Protein AF-A0A800LVY6-F1 (afdb_monomer)

Secondary structure (DSSP, 8-state):
-HHHHHHHHHHHHTT-S-EEE----SSSHHHHHHHHH--SSSPEEE--SS-TT--HHHHHHTTEEEE---SHHHHHHHHHHHHHHHHHHTT--GGGGGGGS--HHHHHHHTTHHHHHHHHHHHS-S---------------GGGTTTTSSS-GGG-BSSSSBHHHHHHHHHHHTT---

Solvent-accessible surface area (backbone atoms only — not comparable to full-atom values): 10934 Å² total; per-residue (Å²): 109,71,70,57,51,58,48,50,53,54,42,46,75,73,63,47,77,55,44,76,58,85,79,91,56,66,58,62,64,67,58,44,55,51,39,70,69,62,84,64,94,54,45,32,30,39,62,62,78,65,35,72,85,66,47,71,69,57,42,43,75,43,59,41,73,44,81,44,82,84,52,63,66,61,54,49,49,57,51,53,53,52,55,54,49,53,48,51,72,71,70,50,64,74,73,82,42,56,94,77,52,81,53,71,67,56,50,35,56,75,74,39,47,66,56,50,57,51,47,43,73,73,69,47,74,88,62,88,61,89,55,68,70,84,80,87,59,88,60,84,61,81,87,51,60,73,76,45,72,90,40,54,56,37,68,41,74,58,94,91,37,29,50,47,55,54,53,52,49,56,35,44,77,71,70,38,83,76

Foldseek 3Di:
DVVLLVVQVVVVVVPDQADEDDDPDLDCVVVLVVLVPDDDPRAYEYENPNPVPDDPVNCVVSRHDYYDPDCPVVVVCVVLVVVLVVCVVVVHPNVVCVVSDDDVVVVCVVVCVVVVVVCCVVPPPPDPDLDADDDDQADDDPVCPPQPVPHTQQQRDDPNGGVVVVVQVVCVVVVNND

pLDDT: mean 91.5, std 7.63, range [55.03, 98.38]

Nearest PDB structures (foldseek):
  5unc-assembly1_D  TM=9.561E-01  e=8.845E-10  Streptomyces platensis
  1s2v-assembly1_A  TM=9.357E-01  e=1.001E-08  Mytilus edulis
  1s2u-assembly1_A  TM=9.377E-01  e=3.160E-08  Mytilus edulis
  1s2v-assembly1_C  TM=9.305E-01  e=4.940E-08  Mytilus edulis
  1m1b-assembly1_A  TM=9.363E-01  e=5.613E-08  Mytilus edulis

Sequence (178 aa):
MAEAIRRADAYADAGADAILVHSKSSTFDELHAFASTWNMAKPLVIVPTIFPDVTETELEKAGFKLVIYANQLLRAIIKTSRESLEVLRKGQAAAHLADRIVSMKDVYQIVGVSQLESDERKFLPVGADDVTAVIVAAGFDKNLMPLIKDRPKCLLDIKGKSILEHQIAALNECNIKR

Radius of gyration: 37.04 Å; Cα contacts (8 Å, |Δi|>4): 147; chains: 1; bounding box: 74×52×83 Å

Structure (mmCIF, N/CA/C/O backbone):
data_AF-A0A800LVY6-F1
#
_entry.id   AF-A0A800LVY6-F1
#
loop_
_atom_site.group_PDB
_atom_site.id
_atom_site.type_symbol
_atom_site.label_atom_id
_atom_site.label_alt_id
_atom_site.label_comp_id
_atom_site.label_asym_id
_atom_site.label_entity_id
_atom_site.label_seq_id
_atom_site.pdbx_PDB_ins_code
_atom_site.Cartn_x
_atom_site.Cartn_y
_atom_site.Cartn_z
_atom_site.occupancy
_atom_site.B_iso_or_equiv
_atom_site.auth_seq_id
_atom_site.auth_comp_id
_atom_site.auth_asym_id
_atom_site.auth_atom_id
_atom_site.pdbx_PDB_model_num
ATOM 1 N N . MET A 1 1 ? 23.780 -5.710 -24.302 1.00 88.38 1 MET A N 1
ATOM 2 C CA . MET A 1 1 ? 22.693 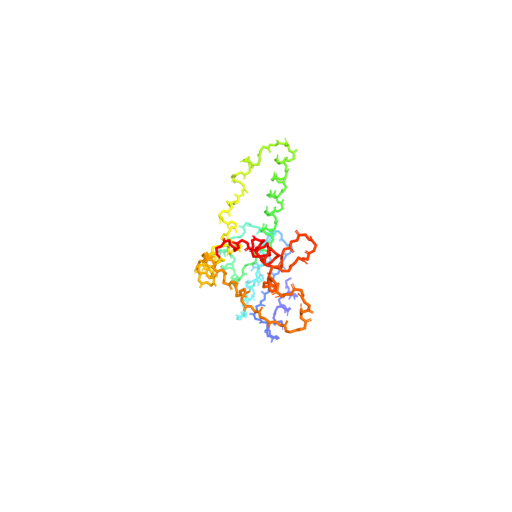-5.232 -25.183 1.00 88.38 1 MET A CA 1
A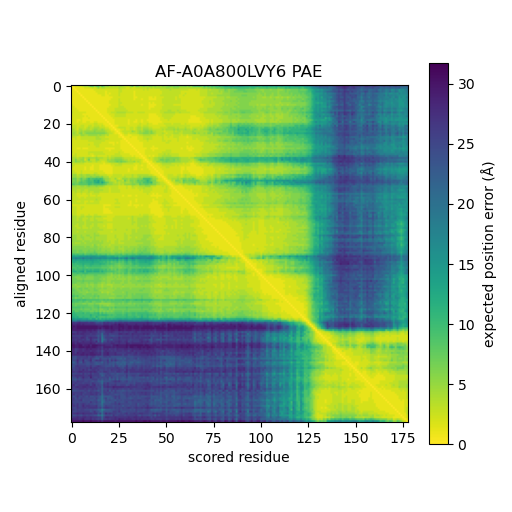TOM 3 C C . MET A 1 1 ? 22.143 -6.325 -26.097 1.00 88.38 1 MET A C 1
ATOM 5 O O . MET A 1 1 ? 21.006 -6.717 -25.889 1.00 88.38 1 MET A O 1
ATOM 9 N N . ALA A 1 2 ? 22.924 -6.869 -27.041 1.00 93.38 2 ALA A N 1
ATOM 10 C CA . ALA A 1 2 ? 22.425 -7.820 -28.051 1.00 93.38 2 ALA A CA 1
ATOM 11 C C . ALA A 1 2 ? 21.649 -9.024 -27.476 1.00 93.38 2 ALA A C 1
ATOM 13 O O . ALA A 1 2 ? 20.565 -9.348 -27.945 1.00 93.38 2 ALA A O 1
ATOM 14 N N . GLU A 1 3 ? 22.159 -9.641 -26.408 1.00 96.31 3 GLU A N 1
ATOM 15 C CA . GLU A 1 3 ? 21.483 -10.769 -25.752 1.00 96.31 3 GLU A CA 1
ATOM 16 C C . GLU A 1 3 ? 20.152 -10.381 -25.083 1.00 96.31 3 GLU A C 1
ATOM 18 O O . GLU A 1 3 ? 19.232 -11.193 -25.030 1.00 96.31 3 GLU A O 1
ATOM 23 N N . ALA A 1 4 ? 20.029 -9.147 -24.581 1.00 95.75 4 ALA A N 1
ATOM 24 C CA . ALA A 1 4 ? 18.790 -8.667 -23.973 1.00 95.75 4 ALA A CA 1
ATOM 25 C C . ALA A 1 4 ? 17.697 -8.473 -25.033 1.00 95.75 4 ALA A C 1
ATOM 27 O O . ALA A 1 4 ? 16.569 -8.897 -24.806 1.00 95.75 4 ALA A O 1
ATOM 28 N N . ILE A 1 5 ? 18.054 -7.906 -26.193 1.00 95.25 5 ILE A N 1
ATOM 29 C CA . ILE A 1 5 ? 17.145 -7.735 -27.339 1.00 95.25 5 ILE A CA 1
ATOM 30 C C . ILE A 1 5 ? 16.682 -9.106 -27.837 1.00 95.25 5 ILE A C 1
ATOM 32 O O . ILE A 1 5 ? 15.491 -9.381 -27.843 1.00 95.25 5 ILE A O 1
ATOM 36 N N . ARG A 1 6 ? 17.624 -10.026 -28.100 1.00 96.81 6 ARG A N 1
ATOM 37 C CA . ARG A 1 6 ? 17.311 -11.393 -28.553 1.00 96.81 6 ARG A CA 1
ATOM 38 C C . ARG A 1 6 ? 16.316 -12.112 -27.636 1.00 96.81 6 ARG A C 1
ATOM 40 O O . ARG A 1 6 ? 15.450 -12.840 -28.110 1.00 96.81 6 ARG A O 1
ATOM 47 N N . ARG A 1 7 ? 16.461 -11.951 -26.317 1.00 97.88 7 ARG A N 1
ATOM 48 C CA . ARG A 1 7 ? 15.533 -12.526 -25.332 1.00 97.88 7 ARG A CA 1
ATOM 49 C C . ARG A 1 7 ? 14.182 -11.831 -25.347 1.00 97.88 7 ARG A C 1
ATOM 51 O O . ARG A 1 7 ? 13.170 -12.516 -25.317 1.00 97.88 7 ARG A O 1
ATOM 58 N N . ALA A 1 8 ? 14.175 -10.504 -25.374 1.00 97.38 8 ALA A N 1
ATOM 59 C CA . ALA A 1 8 ? 12.952 -9.720 -25.404 1.00 97.38 8 ALA A CA 1
ATOM 60 C C . ALA A 1 8 ? 12.095 -10.054 -26.634 1.00 97.38 8 ALA A C 1
ATOM 62 O O . ALA A 1 8 ? 10.910 -10.331 -26.464 1.00 97.38 8 ALA A O 1
ATOM 63 N N . ASP A 1 9 ? 12.709 -10.139 -27.818 1.00 96.38 9 ASP A N 1
ATOM 64 C CA . ASP A 1 9 ? 12.044 -10.534 -29.065 1.00 96.38 9 ASP A CA 1
ATOM 65 C C . ASP A 1 9 ? 11.449 -11.941 -28.938 1.00 96.38 9 ASP A C 1
ATOM 67 O O . ASP A 1 9 ? 10.251 -12.139 -29.123 1.00 96.38 9 ASP A O 1
ATOM 71 N N . ALA A 1 10 ? 12.259 -12.915 -28.502 1.00 97.94 10 ALA A N 1
ATOM 72 C CA . ALA A 1 10 ? 11.804 -14.292 -28.325 1.00 97.94 10 ALA A CA 1
ATOM 73 C C . ALA A 1 10 ? 10.641 -14.413 -27.322 1.00 97.94 10 ALA A C 1
ATOM 75 O O . ALA A 1 10 ? 9.754 -15.244 -27.505 1.00 97.94 10 ALA A O 1
ATOM 76 N N . TYR A 1 11 ? 10.630 -13.608 -26.256 1.00 98.25 11 TYR A N 1
ATOM 77 C CA . TYR A 1 11 ? 9.546 -13.617 -25.269 1.00 98.25 11 TYR A CA 1
ATOM 78 C C . TYR A 1 11 ? 8.281 -12.939 -25.801 1.00 98.25 11 TYR A C 1
ATOM 80 O O . TYR A 1 11 ? 7.178 -13.418 -25.539 1.00 98.25 11 TYR A O 1
ATOM 88 N N . ALA A 1 12 ? 8.427 -11.855 -26.562 1.00 97.31 12 ALA A N 1
ATOM 89 C CA . ALA A 1 12 ? 7.310 -11.189 -27.215 1.00 97.31 12 ALA A CA 1
ATOM 90 C C . ALA A 1 12 ? 6.657 -12.095 -28.274 1.00 97.31 12 ALA A C 1
ATOM 92 O O . ALA A 1 12 ? 5.431 -12.225 -28.275 1.00 97.31 12 ALA A O 1
ATOM 93 N N . ASP A 1 13 ? 7.459 -12.785 -29.090 1.00 97.31 13 ASP A N 1
ATOM 94 C CA . ASP A 1 13 ? 6.996 -13.769 -30.079 1.00 97.31 13 ASP A CA 1
ATOM 95 C C . ASP A 1 13 ? 6.338 -14.990 -29.422 1.00 97.31 13 ASP A C 1
ATOM 97 O O . ASP A 1 13 ? 5.346 -15.516 -29.924 1.00 97.31 13 ASP A O 1
ATOM 101 N N . ALA A 1 14 ? 6.841 -15.415 -28.258 1.00 97.94 14 ALA A N 1
ATOM 102 C CA . ALA A 1 14 ? 6.237 -16.484 -27.462 1.00 97.94 14 ALA A CA 1
ATOM 103 C C . ALA A 1 14 ? 4.900 -16.087 -26.801 1.00 97.94 14 ALA A C 1
ATOM 105 O O . ALA A 1 14 ? 4.250 -16.937 -26.192 1.00 97.94 14 ALA A O 1
ATOM 106 N N . GLY A 1 15 ? 4.478 -14.823 -26.916 1.00 97.56 15 GLY A N 1
ATOM 107 C CA . GLY A 1 15 ? 3.170 -14.353 -26.466 1.00 97.56 15 GLY A CA 1
ATOM 108 C C . GLY A 1 15 ? 3.179 -13.486 -25.208 1.00 97.56 15 GLY A C 1
ATOM 109 O O . GLY A 1 15 ? 2.104 -13.222 -24.680 1.00 97.56 15 GLY A O 1
ATOM 110 N N . ALA A 1 16 ? 4.334 -13.006 -24.730 1.00 98.00 16 ALA A N 1
ATOM 111 C CA . ALA A 1 16 ? 4.363 -12.061 -23.612 1.00 98.00 16 ALA A CA 1
ATOM 112 C C . ALA A 1 16 ? 3.539 -10.794 -23.921 1.00 98.00 16 ALA A C 1
ATOM 114 O O . ALA A 1 16 ? 3.578 -10.257 -25.032 1.00 98.00 16 ALA A O 1
ATOM 115 N N . ASP A 1 17 ? 2.797 -10.293 -22.933 1.00 98.38 17 ASP A N 1
ATOM 116 C CA . ASP A 1 17 ? 1.973 -9.085 -23.084 1.00 98.38 17 ASP A CA 1
ATOM 117 C C . ASP A 1 17 ? 2.778 -7.793 -22.959 1.00 98.38 17 ASP A C 1
ATOM 119 O O . ASP A 1 17 ? 2.399 -6.776 -23.530 1.00 98.38 17 ASP A O 1
ATOM 123 N N . ALA A 1 18 ? 3.898 -7.834 -22.241 1.00 98.25 18 ALA A N 1
ATOM 124 C CA . ALA A 1 18 ? 4.795 -6.710 -22.029 1.00 98.25 18 ALA A CA 1
ATOM 125 C C . ALA A 1 18 ? 6.214 -7.219 -21.758 1.00 98.25 18 ALA A C 1
ATOM 127 O O . ALA A 1 18 ? 6.395 -8.343 -21.283 1.00 98.25 18 ALA A O 1
ATOM 128 N N . ILE A 1 19 ? 7.217 -6.377 -22.003 1.00 98.25 19 ILE A N 1
ATOM 129 C CA . ILE A 1 19 ? 8.616 -6.688 -21.701 1.00 98.25 19 ILE A CA 1
ATOM 130 C C . ILE A 1 19 ? 9.123 -5.751 -20.614 1.00 98.25 19 ILE A C 1
ATOM 132 O O . ILE A 1 19 ? 9.218 -4.542 -20.811 1.00 98.25 19 ILE A O 1
ATOM 136 N N . LEU A 1 20 ? 9.494 -6.323 -19.469 1.00 97.81 20 LEU A N 1
ATOM 137 C CA . LEU A 1 20 ? 10.227 -5.608 -18.432 1.00 97.81 20 LEU A CA 1
ATOM 138 C C . LEU A 1 20 ? 11.724 -5.728 -18.695 1.00 97.81 20 LEU A C 1
ATOM 140 O O . LEU A 1 20 ? 12.279 -6.827 -18.674 1.00 97.81 20 LEU A O 1
ATOM 144 N N . VAL A 1 21 ? 12.379 -4.587 -18.892 1.00 94.81 21 VAL A N 1
ATOM 145 C CA . VAL A 1 21 ? 13.835 -4.504 -19.033 1.00 94.81 21 VAL A CA 1
ATOM 146 C C . VAL A 1 21 ? 14.438 -3.810 -17.813 1.00 94.81 21 VAL A C 1
ATOM 148 O O . VAL A 1 21 ? 13.923 -2.812 -17.312 1.00 94.81 21 VAL A O 1
ATOM 151 N N . HIS A 1 22 ? 15.537 -4.367 -17.306 1.00 94.06 22 HIS A N 1
ATOM 152 C CA . HIS A 1 22 ? 16.216 -3.874 -16.112 1.00 94.06 22 HIS A CA 1
ATOM 153 C C . HIS A 1 22 ? 17.720 -3.763 -16.375 1.00 94.06 22 HIS A C 1
ATOM 155 O O . HIS A 1 22 ? 18.319 -4.659 -16.967 1.00 94.06 22 HIS A O 1
ATOM 161 N N . SER A 1 23 ? 18.336 -2.681 -15.894 1.00 90.81 23 SER A N 1
ATOM 162 C CA . SER A 1 23 ? 19.794 -2.507 -15.843 1.00 90.81 23 SER A CA 1
ATOM 163 C C . SER A 1 23 ? 20.276 -2.365 -14.394 1.00 90.81 23 SER A C 1
ATOM 165 O O . SER A 1 23 ? 19.495 -2.011 -13.513 1.00 90.81 23 SER A O 1
ATOM 167 N N . LYS A 1 24 ? 21.553 -2.674 -14.143 1.00 89.81 24 LYS A N 1
ATOM 168 C CA . LYS A 1 24 ? 22.258 -2.361 -12.888 1.00 89.81 24 LYS A CA 1
ATOM 169 C C . LYS A 1 24 ? 23.057 -1.050 -12.972 1.00 89.81 24 LYS A C 1
ATOM 171 O O . LYS A 1 24 ? 23.680 -0.675 -11.983 1.00 89.81 24 LYS A O 1
ATOM 176 N N . SER A 1 25 ? 23.060 -0.383 -14.129 1.00 88.69 25 SER A N 1
ATOM 177 C CA . SER A 1 25 ? 23.696 0.922 -14.317 1.00 88.69 25 SER A CA 1
ATOM 178 C C . SER A 1 25 ? 22.993 1.993 -13.489 1.00 88.69 25 SER A C 1
ATOM 180 O O . SER A 1 25 ? 21.768 2.032 -13.431 1.00 88.69 25 SER A O 1
ATOM 182 N N . SER A 1 26 ? 23.760 2.901 -12.891 1.00 87.62 26 SER A N 1
ATOM 183 C CA . SER A 1 26 ? 23.224 4.092 -12.225 1.00 87.62 26 SER A CA 1
ATOM 184 C C . SER A 1 26 ? 22.770 5.183 -13.203 1.00 87.62 26 SER A C 1
ATOM 186 O O . SER A 1 26 ? 22.341 6.241 -12.757 1.00 87.62 26 SER A O 1
ATOM 188 N N . THR A 1 27 ? 22.884 4.961 -14.517 1.00 90.38 27 THR A N 1
ATOM 189 C CA . THR A 1 27 ? 22.427 5.886 -15.565 1.00 90.38 27 THR A CA 1
ATOM 190 C C . THR A 1 27 ? 21.354 5.249 -16.444 1.00 90.38 27 THR A C 1
ATOM 192 O O . THR A 1 27 ? 21.222 4.025 -16.521 1.00 90.38 27 THR A O 1
ATOM 195 N N . PHE A 1 28 ? 20.584 6.095 -17.129 1.00 93.00 28 PHE A N 1
ATOM 196 C CA . PHE A 1 28 ? 19.496 5.664 -18.007 1.00 93.00 28 PHE A CA 1
ATOM 197 C C . PHE A 1 28 ? 19.961 5.195 -19.392 1.00 93.00 28 PHE A C 1
ATOM 199 O O . PHE A 1 28 ? 19.190 4.568 -20.114 1.00 93.00 28 PHE A O 1
ATOM 206 N N . ASP A 1 29 ? 21.213 5.460 -19.762 1.00 92.94 29 ASP A N 1
ATOM 207 C CA . ASP A 1 29 ? 21.699 5.350 -21.144 1.00 92.94 29 ASP A CA 1
ATOM 208 C C . ASP A 1 29 ? 21.497 3.955 -21.748 1.00 92.94 29 ASP A C 1
ATOM 210 O O . ASP A 1 29 ? 21.051 3.824 -22.887 1.00 92.94 29 ASP A O 1
ATOM 214 N N . GLU A 1 30 ? 21.764 2.895 -20.978 1.00 92.81 30 GLU A N 1
ATOM 215 C CA . GLU A 1 30 ? 21.574 1.518 -21.449 1.00 92.81 30 GLU A CA 1
ATOM 216 C C . GLU A 1 30 ? 20.105 1.204 -21.748 1.00 92.81 30 GLU A C 1
ATOM 218 O O . GLU A 1 30 ? 19.792 0.557 -22.746 1.00 92.81 30 GLU A O 1
ATOM 223 N N . LEU A 1 31 ? 19.190 1.658 -20.892 1.00 94.25 31 LEU A N 1
ATOM 224 C CA . LEU A 1 31 ? 17.763 1.393 -21.056 1.00 94.25 31 LEU A CA 1
ATOM 225 C C . LEU A 1 31 ? 17.149 2.284 -22.131 1.00 94.25 31 LEU A C 1
ATOM 227 O O . LEU A 1 31 ? 16.278 1.825 -22.864 1.00 94.25 31 LEU A O 1
ATOM 231 N N . HIS A 1 32 ? 17.646 3.512 -22.279 1.00 94.50 32 HIS A N 1
ATOM 232 C CA . HIS A 1 32 ? 17.291 4.388 -23.387 1.00 94.50 32 HIS A CA 1
ATOM 233 C C . HIS A 1 32 ? 17.720 3.789 -24.734 1.00 94.50 32 HIS A C 1
ATOM 235 O O . HIS A 1 32 ? 16.924 3.720 -25.672 1.00 94.50 32 HIS A O 1
ATOM 241 N N . ALA A 1 33 ? 18.954 3.284 -24.816 1.00 95.12 33 ALA A N 1
ATOM 242 C CA . ALA A 1 33 ? 19.456 2.605 -26.003 1.00 95.12 33 ALA A CA 1
ATOM 243 C C . ALA A 1 33 ? 18.663 1.323 -26.308 1.00 95.12 33 ALA A C 1
ATOM 245 O O . ALA A 1 33 ? 18.312 1.092 -27.462 1.00 95.12 33 ALA A O 1
ATOM 246 N N . PHE A 1 34 ? 18.317 0.524 -25.292 1.00 96.25 34 PHE A N 1
ATOM 247 C CA . PHE A 1 34 ? 17.446 -0.642 -25.472 1.00 96.25 34 PHE A CA 1
ATOM 248 C C . PHE A 1 34 ? 16.078 -0.237 -26.034 1.00 96.25 34 PHE A C 1
ATOM 250 O O . PHE A 1 34 ? 15.637 -0.784 -27.044 1.00 96.25 34 PHE A O 1
ATOM 257 N N . ALA A 1 35 ? 15.425 0.750 -25.419 1.00 95.50 35 ALA A N 1
ATOM 258 C CA . ALA A 1 35 ? 14.099 1.193 -25.829 1.00 95.50 35 ALA A CA 1
ATOM 259 C C . ALA A 1 35 ? 14.091 1.775 -27.253 1.00 95.50 35 ALA A C 1
ATOM 261 O O . ALA A 1 35 ? 13.159 1.529 -28.010 1.00 95.50 35 ALA A O 1
ATOM 262 N N . SER A 1 36 ? 15.179 2.436 -27.662 1.00 95.00 36 SER A N 1
ATOM 263 C CA . SER A 1 36 ? 15.357 2.955 -29.027 1.00 95.00 36 SER A CA 1
ATOM 264 C C . SER A 1 36 ? 15.457 1.854 -30.091 1.00 95.00 36 SER A C 1
ATOM 266 O O . SER A 1 36 ? 15.178 2.101 -31.262 1.00 95.00 36 SER A O 1
ATOM 268 N N . THR A 1 37 ? 15.866 0.640 -29.706 1.00 94.56 37 THR A N 1
ATOM 269 C CA . THR A 1 37 ? 15.908 -0.530 -30.604 1.00 94.56 37 THR A CA 1
ATOM 270 C C . THR A 1 37 ? 14.611 -1.336 -30.610 1.00 94.56 37 THR A C 1
ATOM 272 O O . THR A 1 37 ? 14.431 -2.192 -31.473 1.00 94.56 37 THR A O 1
ATOM 275 N N . TRP A 1 38 ? 13.708 -1.076 -29.663 1.00 95.56 38 TRP A N 1
ATOM 276 C CA . TRP A 1 38 ? 12.477 -1.835 -29.505 1.00 95.56 38 TRP A CA 1
ATOM 277 C C . TRP A 1 38 ? 11.429 -1.400 -30.531 1.00 95.56 38 TRP A C 1
ATOM 279 O O . TRP A 1 38 ? 10.919 -0.283 -30.485 1.00 95.56 38 TRP A O 1
ATOM 289 N N . ASN A 1 39 ? 11.097 -2.292 -31.463 1.00 91.06 39 ASN A N 1
ATOM 290 C CA . ASN A 1 39 ? 10.188 -2.012 -32.580 1.00 91.06 39 ASN A CA 1
ATOM 291 C C . ASN A 1 39 ? 8.912 -2.875 -32.569 1.00 91.06 39 ASN A C 1
ATOM 293 O O . ASN A 1 39 ? 8.136 -2.840 -33.525 1.00 91.06 39 ASN A O 1
ATOM 297 N N . MET A 1 40 ? 8.684 -3.648 -31.506 1.00 90.06 40 MET A N 1
ATOM 298 C CA . MET A 1 40 ? 7.513 -4.513 -31.384 1.00 90.06 40 MET A CA 1
ATOM 299 C C . MET A 1 40 ? 6.322 -3.772 -30.769 1.00 90.06 40 MET A C 1
ATOM 301 O O . MET A 1 40 ? 6.475 -2.836 -29.989 1.00 90.06 40 MET A O 1
ATOM 305 N N . ALA A 1 41 ? 5.108 -4.249 -31.058 1.00 91.31 41 ALA A N 1
ATOM 306 C CA . ALA A 1 41 ? 3.874 -3.670 -30.517 1.00 91.31 41 ALA A CA 1
ATOM 307 C C . ALA A 1 41 ? 3.715 -3.845 -28.991 1.00 91.31 41 ALA A C 1
ATOM 309 O O . ALA A 1 41 ? 2.868 -3.194 -28.380 1.00 91.31 41 ALA A O 1
ATOM 310 N N . LYS A 1 42 ? 4.493 -4.741 -28.369 1.00 96.25 42 LYS A N 1
ATOM 311 C CA . LYS A 1 42 ? 4.393 -5.039 -26.936 1.00 96.25 42 LYS A CA 1
ATOM 312 C C . LYS A 1 42 ? 4.976 -3.883 -26.101 1.00 96.25 42 LYS A C 1
ATOM 314 O O . LYS A 1 42 ? 6.094 -3.452 -26.388 1.00 96.25 42 LYS A O 1
ATOM 319 N N . PRO A 1 43 ? 4.270 -3.380 -25.071 1.00 97.62 43 PRO A N 1
ATOM 320 C CA . PRO A 1 43 ? 4.748 -2.291 -24.224 1.00 97.62 43 PRO A CA 1
ATOM 321 C C . PRO A 1 43 ? 6.018 -2.652 -23.445 1.00 97.62 43 PRO A C 1
ATOM 323 O O . PRO A 1 43 ? 6.166 -3.771 -22.944 1.00 97.62 43 PRO A O 1
ATOM 326 N N . LEU A 1 44 ? 6.898 -1.661 -23.281 1.00 98.00 44 LEU A N 1
ATOM 327 C CA . LEU A 1 44 ? 8.047 -1.748 -22.383 1.00 98.00 44 LEU A CA 1
ATOM 328 C C . LEU A 1 44 ? 7.691 -1.305 -20.962 1.00 98.00 44 LEU A C 1
ATOM 330 O O . LEU A 1 44 ? 7.018 -0.290 -20.754 1.00 98.00 44 LEU A O 1
ATOM 334 N N . VAL A 1 45 ? 8.216 -2.048 -19.991 1.00 98.00 45 VAL A N 1
ATOM 335 C CA . VAL A 1 45 ? 8.072 -1.823 -18.551 1.00 98.00 45 VAL A CA 1
ATOM 336 C C . VAL A 1 45 ? 9.444 -1.558 -17.931 1.00 98.00 45 VAL A C 1
ATOM 338 O O . VAL A 1 45 ? 10.421 -2.232 -18.266 1.00 98.00 45 VAL A O 1
ATOM 341 N N . ILE A 1 46 ? 9.522 -0.599 -17.005 1.00 96.12 46 ILE A N 1
ATOM 342 C CA . ILE A 1 46 ? 10.776 -0.189 -16.358 1.00 96.12 46 ILE A CA 1
ATOM 343 C C . ILE A 1 46 ? 10.657 -0.078 -14.837 1.00 96.12 46 ILE A C 1
ATOM 345 O O . ILE A 1 46 ? 9.600 0.243 -14.298 1.00 96.12 46 ILE A O 1
ATOM 349 N N . VAL A 1 47 ? 11.778 -0.309 -14.147 1.00 94.94 47 VAL A N 1
ATOM 350 C CA . VAL A 1 47 ? 11.927 -0.168 -12.690 1.00 94.94 47 VAL A CA 1
ATOM 351 C C . VAL A 1 47 ? 13.068 0.822 -12.371 1.00 94.94 47 VAL A C 1
ATOM 353 O O . VAL A 1 47 ? 14.211 0.398 -12.181 1.00 94.94 47 VAL A O 1
ATOM 356 N N . PRO A 1 48 ? 12.820 2.145 -12.301 1.00 92.00 48 PRO A N 1
ATOM 357 C CA . PRO A 1 48 ? 13.867 3.168 -12.186 1.00 92.00 48 PRO A CA 1
ATOM 358 C C . PRO A 1 48 ? 14.368 3.358 -10.741 1.00 92.00 48 PRO A C 1
ATOM 360 O O . PRO A 1 48 ? 14.374 4.453 -10.190 1.00 92.00 48 PRO A O 1
ATOM 363 N N . THR A 1 49 ? 14.767 2.275 -10.067 1.00 89.44 49 THR A N 1
ATOM 364 C CA . THR A 1 49 ? 15.169 2.352 -8.645 1.00 89.44 49 THR A CA 1
ATOM 365 C C . THR A 1 49 ? 16.556 2.978 -8.44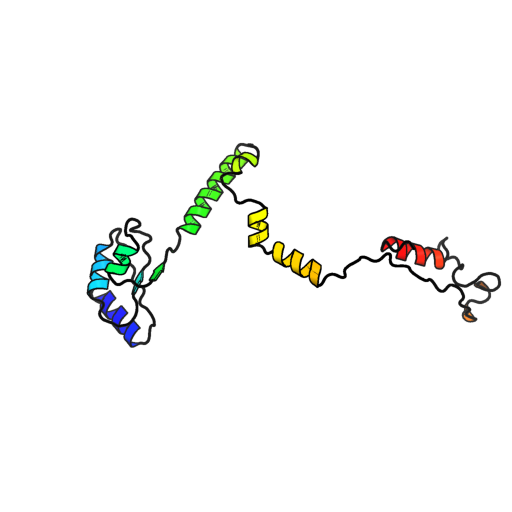8 1.00 89.44 49 THR A C 1
ATOM 367 O O . THR A 1 49 ? 16.792 3.624 -7.428 1.00 89.44 49 THR A O 1
ATOM 370 N N . ILE A 1 50 ? 17.477 2.761 -9.392 1.00 86.69 50 ILE A N 1
ATOM 371 C CA . ILE A 1 50 ? 18.907 3.098 -9.256 1.00 86.69 50 ILE A CA 1
ATOM 372 C C . ILE A 1 50 ? 19.338 4.360 -10.024 1.00 86.69 50 ILE A C 1
ATOM 374 O O . ILE A 1 50 ? 20.440 4.844 -9.797 1.00 86.69 50 ILE A O 1
ATOM 378 N N . PHE A 1 51 ? 18.465 4.908 -10.872 1.00 85.75 51 PHE A N 1
ATOM 379 C CA . PHE A 1 51 ? 18.613 6.204 -11.551 1.00 85.75 51 PHE A CA 1
ATOM 380 C C . PHE A 1 51 ? 17.374 7.068 -11.238 1.00 85.75 51 PHE A C 1
ATOM 382 O O . PHE A 1 51 ? 16.499 7.237 -12.083 1.00 85.75 51 PHE A O 1
ATOM 389 N N . PRO A 1 52 ? 17.240 7.559 -9.992 1.00 80.00 52 PRO A N 1
ATOM 390 C C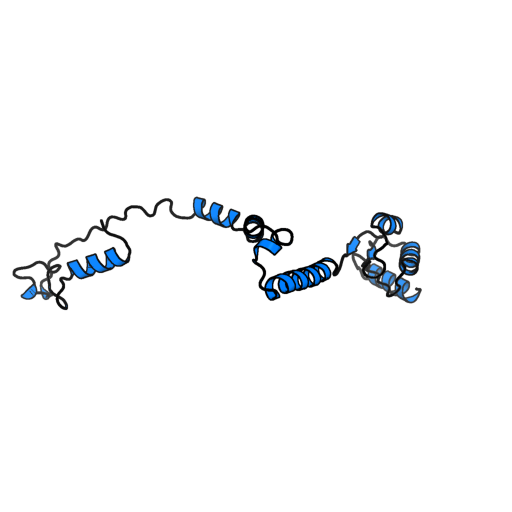A . PRO A 1 52 ? 16.014 8.203 -9.512 1.00 80.00 52 PRO A CA 1
ATOM 391 C C . PRO A 1 52 ? 15.731 9.571 -10.149 1.00 80.00 52 PRO A C 1
ATOM 393 O O . PRO A 1 52 ? 14.624 10.077 -9.997 1.00 80.00 52 PRO A O 1
ATOM 396 N N . ASP A 1 53 ? 16.713 10.160 -10.835 1.00 87.75 53 ASP A N 1
ATOM 397 C CA . ASP A 1 53 ? 16.609 11.501 -11.419 1.00 87.75 53 ASP A CA 1
ATOM 398 C C . ASP A 1 53 ? 15.853 11.520 -12.758 1.00 87.75 53 ASP A C 1
ATOM 400 O O . ASP A 1 53 ? 15.486 12.588 -13.240 1.00 87.75 53 ASP A O 1
ATOM 404 N N . VAL A 1 54 ? 15.599 10.350 -13.355 1.00 91.75 54 VAL A N 1
ATOM 405 C CA . VAL A 1 54 ? 14.867 10.239 -14.623 1.00 91.75 54 VAL A CA 1
ATOM 406 C C . VAL A 1 54 ? 13.372 10.402 -14.376 1.00 91.75 54 VAL A C 1
ATOM 408 O O . VAL A 1 54 ? 12.761 9.655 -13.608 1.00 91.75 54 VAL A O 1
ATOM 411 N N . THR A 1 55 ? 12.772 11.359 -15.069 1.00 93.25 55 THR A N 1
ATOM 412 C CA . THR A 1 55 ? 11.352 11.690 -14.955 1.00 93.25 55 THR A CA 1
ATOM 413 C C . THR A 1 55 ? 10.466 10.740 -15.761 1.00 93.25 55 THR A C 1
ATOM 415 O O . THR A 1 55 ? 10.883 10.165 -16.766 1.00 93.25 55 THR A O 1
ATOM 418 N N . GLU A 1 56 ? 9.193 10.627 -15.375 1.00 93.25 56 GLU A N 1
ATOM 419 C CA . GLU A 1 56 ? 8.190 9.873 -16.144 1.00 93.25 56 GLU A CA 1
ATOM 420 C C . GLU A 1 56 ? 8.091 10.367 -17.595 1.00 93.25 56 GLU A C 1
ATOM 422 O O . GLU A 1 56 ? 8.023 9.557 -18.513 1.00 93.25 56 GLU A O 1
ATOM 427 N N . THR A 1 57 ? 8.187 11.682 -17.815 1.00 95.19 57 THR A N 1
ATOM 428 C CA . THR A 1 57 ? 8.193 12.297 -19.151 1.00 95.19 57 THR A CA 1
ATOM 429 C C . THR A 1 57 ? 9.364 11.817 -20.012 1.00 95.19 57 THR A C 1
ATOM 431 O O . THR A 1 57 ? 9.208 11.608 -21.214 1.00 95.19 57 THR A O 1
ATOM 434 N N . GLU A 1 58 ? 10.557 11.658 -19.436 1.00 95.31 58 GLU A N 1
ATOM 435 C CA . GLU A 1 58 ? 11.723 11.133 -20.160 1.00 95.31 58 GLU A CA 1
ATOM 436 C C . GLU A 1 58 ? 11.566 9.642 -20.470 1.00 95.31 58 GLU A C 1
ATOM 438 O O . GLU A 1 58 ? 11.885 9.211 -21.580 1.00 95.31 58 GLU A O 1
ATOM 443 N N . LEU A 1 59 ? 11.016 8.867 -19.529 1.00 95.44 59 LEU A N 1
ATOM 444 C CA . LEU A 1 59 ? 10.709 7.448 -19.727 1.00 95.44 59 LEU A CA 1
ATOM 445 C C . LEU A 1 59 ? 9.653 7.249 -20.823 1.00 95.44 59 LEU A C 1
ATOM 447 O O . LEU A 1 59 ? 9.824 6.401 -21.700 1.00 95.44 59 LEU A O 1
ATOM 451 N N . GLU A 1 60 ? 8.594 8.056 -20.816 1.00 95.56 60 GLU A N 1
ATOM 452 C CA . GLU A 1 60 ? 7.540 8.025 -21.828 1.00 95.56 60 GLU A CA 1
ATOM 453 C C . GLU A 1 60 ? 8.093 8.371 -23.214 1.00 95.56 60 GLU A C 1
ATOM 455 O O . GLU A 1 60 ? 7.847 7.640 -24.178 1.00 95.56 60 GLU A O 1
ATOM 460 N N . LYS A 1 61 ? 8.897 9.441 -23.315 1.00 96.19 61 LYS A N 1
ATOM 461 C CA . LYS A 1 61 ? 9.575 9.832 -24.564 1.00 96.19 61 LYS A CA 1
ATOM 462 C C . LYS A 1 61 ? 10.505 8.743 -25.090 1.00 96.19 61 LYS A C 1
ATOM 464 O O . LYS A 1 61 ? 10.637 8.600 -26.301 1.00 96.19 61 LYS A O 1
ATOM 469 N N . ALA A 1 62 ? 11.130 7.977 -24.200 1.00 95.44 62 ALA A N 1
ATOM 470 C CA . ALA A 1 62 ? 11.965 6.839 -24.565 1.00 95.44 62 ALA A CA 1
ATOM 471 C C . ALA A 1 62 ? 11.157 5.601 -25.002 1.00 95.44 62 ALA A C 1
ATOM 473 O O . ALA A 1 62 ? 11.754 4.642 -25.475 1.00 95.44 62 ALA A O 1
ATOM 474 N N . GLY A 1 63 ? 9.824 5.603 -24.871 1.00 95.62 63 GLY A N 1
ATOM 475 C CA . GLY A 1 63 ? 8.947 4.522 -25.330 1.00 95.62 63 GLY A CA 1
ATOM 476 C C . GLY A 1 63 ? 8.435 3.585 -24.232 1.00 95.62 63 GLY A C 1
ATOM 477 O O . GLY A 1 63 ? 7.695 2.646 -24.535 1.00 95.62 63 GLY A O 1
ATOM 478 N N . PHE A 1 64 ? 8.763 3.833 -22.960 1.00 97.00 64 PHE A N 1
ATOM 479 C CA . PHE A 1 64 ? 8.220 3.055 -21.844 1.00 97.00 64 PHE A CA 1
ATOM 480 C C . PHE A 1 64 ? 6.743 3.378 -21.609 1.00 97.00 64 PHE A C 1
ATOM 482 O O . PHE A 1 64 ? 6.315 4.527 -21.713 1.00 97.00 64 PHE A O 1
ATOM 489 N N . LYS A 1 65 ? 5.951 2.347 -21.297 1.00 96.88 65 LYS A N 1
ATOM 490 C CA . LYS A 1 65 ? 4.493 2.453 -21.103 1.00 96.88 65 LYS A CA 1
ATOM 491 C C . LYS A 1 65 ? 4.037 2.133 -19.683 1.00 96.88 65 LYS A C 1
ATOM 493 O O . LYS A 1 65 ? 2.904 2.443 -19.335 1.00 96.88 65 LYS A O 1
ATOM 498 N N . LEU A 1 66 ? 4.902 1.530 -18.867 1.00 97.38 66 LEU A N 1
ATOM 499 C CA . LEU A 1 66 ? 4.635 1.264 -17.457 1.00 97.38 66 LEU A CA 1
ATOM 500 C C . LEU A 1 66 ? 5.903 1.483 -16.632 1.00 97.38 66 LEU A C 1
ATOM 502 O O . LEU A 1 66 ? 6.968 0.957 -16.961 1.00 97.38 66 LEU A O 1
ATOM 506 N N . VAL A 1 67 ? 5.765 2.223 -15.533 1.00 95.88 67 VAL A N 1
ATOM 507 C CA . VAL A 1 67 ? 6.837 2.492 -14.570 1.00 95.88 67 VAL A CA 1
ATOM 508 C C . VAL A 1 67 ? 6.494 1.838 -13.234 1.00 95.88 67 VAL A C 1
ATOM 510 O O . VAL A 1 67 ? 5.395 2.012 -12.713 1.00 95.88 67 VAL A O 1
ATOM 513 N N . ILE A 1 68 ? 7.434 1.079 -12.670 1.00 95.69 68 ILE A N 1
ATOM 514 C CA . ILE A 1 68 ? 7.289 0.426 -11.366 1.00 95.69 68 ILE A CA 1
ATOM 515 C C . ILE A 1 68 ? 8.196 1.117 -10.345 1.00 95.69 68 ILE A C 1
ATOM 517 O O . ILE A 1 68 ? 9.419 0.952 -10.352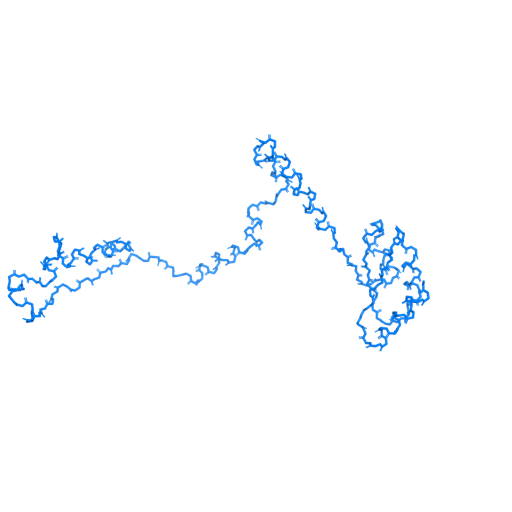 1.00 95.69 68 ILE A O 1
ATOM 521 N N . TYR A 1 69 ? 7.584 1.818 -9.393 1.00 94.00 69 TYR A N 1
ATOM 522 C CA . TYR A 1 69 ? 8.250 2.305 -8.183 1.00 94.00 69 TYR A CA 1
ATOM 523 C C . TYR A 1 69 ? 8.302 1.190 -7.131 1.00 94.00 69 TYR A C 1
ATOM 525 O O . TYR A 1 69 ? 7.449 1.084 -6.252 1.00 94.00 69 TYR A O 1
ATOM 533 N N . ALA A 1 70 ? 9.295 0.309 -7.267 1.00 93.56 70 ALA A N 1
ATOM 534 C CA . ALA A 1 70 ? 9.313 -0.988 -6.594 1.00 93.56 70 ALA A CA 1
ATOM 535 C C . ALA A 1 70 ? 9.421 -0.946 -5.060 1.00 93.56 70 ALA A C 1
ATOM 537 O O . ALA A 1 70 ? 8.875 -1.820 -4.392 1.00 93.56 70 ALA A O 1
ATOM 538 N N . ASN A 1 71 ? 10.174 -0.006 -4.477 1.00 94.94 71 ASN A N 1
ATOM 539 C CA . ASN A 1 71 ? 10.529 -0.080 -3.049 1.00 94.94 71 ASN A CA 1
ATOM 540 C C . ASN A 1 71 ? 10.632 1.269 -2.324 1.00 94.94 71 ASN A C 1
ATOM 542 O O . ASN A 1 71 ? 11.020 1.315 -1.155 1.00 94.94 71 ASN A O 1
ATOM 546 N N . GLN A 1 72 ? 10.253 2.364 -2.977 1.00 93.62 72 GLN A N 1
ATOM 547 C CA . GLN A 1 72 ? 10.310 3.717 -2.428 1.00 93.62 72 GLN A CA 1
ATOM 548 C C . GLN A 1 72 ? 9.436 3.834 -1.171 1.00 93.62 72 GLN A C 1
ATOM 550 O O . GLN A 1 72 ? 9.899 4.343 -0.150 1.00 93.62 72 GLN A O 1
ATOM 555 N N . LEU A 1 73 ? 8.221 3.272 -1.205 1.00 95.50 73 LEU A N 1
ATOM 556 C CA . LEU A 1 73 ? 7.307 3.283 -0.061 1.00 95.50 73 LEU A CA 1
ATOM 557 C C . LEU A 1 73 ? 7.855 2.479 1.127 1.00 95.50 73 LEU A C 1
ATOM 559 O O . LEU A 1 73 ? 7.858 2.970 2.251 1.00 95.50 73 LEU A O 1
ATOM 563 N N . LEU A 1 74 ? 8.392 1.278 0.886 1.00 97.06 74 LEU A N 1
ATOM 564 C CA . LEU A 1 74 ? 9.004 0.465 1.943 1.00 97.06 74 LEU A CA 1
ATOM 565 C C . LEU A 1 74 ? 10.189 1.192 2.597 1.00 97.06 74 LEU A C 1
ATOM 567 O O . LEU A 1 74 ? 10.314 1.210 3.821 1.00 97.06 74 LEU A O 1
ATOM 571 N N . ARG A 1 75 ? 11.043 1.836 1.791 1.00 96.25 75 ARG A N 1
ATOM 572 C CA . ARG A 1 75 ? 12.171 2.640 2.286 1.00 96.25 75 ARG A CA 1
ATOM 573 C C . ARG A 1 75 ? 11.696 3.821 3.136 1.00 96.25 75 ARG A C 1
ATOM 575 O O . ARG A 1 75 ? 12.305 4.094 4.171 1.00 96.25 75 ARG A O 1
ATOM 582 N N . ALA A 1 76 ? 10.612 4.485 2.731 1.00 96.38 76 ALA A N 1
ATOM 583 C CA . ALA A 1 76 ? 9.994 5.559 3.504 1.00 96.38 76 ALA A CA 1
ATOM 584 C C . ALA A 1 76 ? 9.451 5.048 4.847 1.00 96.38 76 ALA A C 1
ATOM 586 O O . ALA A 1 76 ? 9.781 5.620 5.883 1.00 96.38 76 ALA A O 1
ATOM 587 N N . ILE A 1 77 ? 8.720 3.927 4.850 1.00 96.75 77 ILE A N 1
ATOM 588 C CA . ILE A 1 77 ? 8.197 3.295 6.073 1.00 96.75 77 ILE A CA 1
ATOM 589 C C . ILE A 1 77 ? 9.337 2.983 7.046 1.00 96.75 77 ILE A C 1
ATOM 591 O O . ILE A 1 77 ? 9.274 3.390 8.201 1.00 96.75 77 ILE A O 1
ATOM 595 N N . ILE A 1 78 ? 10.416 2.339 6.586 1.00 98.06 78 ILE A N 1
ATOM 596 C CA . ILE A 1 78 ? 11.571 2.007 7.438 1.00 98.06 78 ILE A CA 1
ATOM 597 C C . ILE A 1 78 ? 12.159 3.264 8.093 1.00 98.06 78 ILE A C 1
ATOM 599 O O . ILE A 1 78 ? 12.467 3.248 9.288 1.00 98.06 78 ILE A O 1
ATOM 603 N N . LYS A 1 79 ? 12.328 4.347 7.323 1.00 96.88 79 LYS A N 1
ATOM 604 C CA . LYS A 1 79 ? 12.852 5.618 7.836 1.00 96.88 79 LYS A CA 1
ATOM 605 C C . LYS A 1 79 ? 11.912 6.211 8.889 1.00 96.88 79 LYS A C 1
ATOM 607 O O . LYS A 1 79 ? 12.351 6.456 10.010 1.00 96.88 79 LYS A O 1
ATOM 612 N N . THR A 1 80 ? 10.631 6.369 8.562 1.00 95.31 80 THR A N 1
ATOM 613 C CA . THR A 1 80 ? 9.631 6.957 9.464 1.00 95.31 80 THR A CA 1
ATOM 614 C C . THR A 1 80 ? 9.465 6.134 10.739 1.00 95.31 80 THR A C 1
ATOM 616 O O . THR A 1 80 ? 9.446 6.697 11.828 1.00 95.31 80 THR A O 1
ATOM 619 N N . SER A 1 81 ? 9.423 4.802 10.647 1.00 95.25 81 SER A N 1
ATOM 620 C CA . SER A 1 81 ? 9.336 3.931 11.823 1.00 95.25 81 SER A CA 1
ATOM 621 C C . SER A 1 81 ? 10.536 4.101 12.755 1.00 95.25 81 SER A C 1
ATOM 623 O O . SER A 1 81 ? 10.350 4.207 13.965 1.00 95.25 81 SER A O 1
ATOM 625 N N . ARG A 1 82 ? 11.763 4.171 12.218 1.00 95.88 82 ARG A N 1
ATOM 626 C CA . ARG A 1 82 ? 12.972 4.408 13.028 1.00 95.88 82 ARG A CA 1
ATOM 627 C C . ARG A 1 82 ? 12.924 5.761 13.732 1.00 95.88 82 ARG A C 1
ATOM 629 O O . ARG A 1 82 ? 13.186 5.828 14.928 1.00 95.88 82 ARG A O 1
ATOM 636 N N . GLU A 1 83 ? 12.563 6.816 13.008 1.00 92.94 83 GLU A N 1
ATOM 637 C CA . GLU A 1 83 ? 12.464 8.166 13.567 1.00 92.94 83 GLU A CA 1
ATOM 638 C C . GLU A 1 83 ? 11.378 8.272 14.647 1.00 92.94 83 GLU A C 1
ATOM 640 O O . GLU A 1 83 ? 11.617 8.863 15.699 1.00 92.94 83 GLU A O 1
ATOM 645 N N . SER A 1 84 ? 10.209 7.661 14.439 1.00 93.38 84 SER A N 1
ATOM 646 C CA . SER A 1 84 ? 9.136 7.670 15.438 1.00 93.38 84 SER A CA 1
ATOM 647 C C . SER A 1 84 ? 9.516 6.898 16.703 1.00 93.38 84 SER A C 1
ATOM 649 O O . SER A 1 84 ? 9.257 7.362 17.813 1.00 93.38 84 SER A O 1
ATOM 651 N N . LEU A 1 85 ? 10.180 5.746 16.563 1.00 93.94 85 LEU A N 1
ATOM 652 C CA . LEU A 1 85 ? 10.666 4.972 17.709 1.00 93.94 85 LEU A CA 1
ATOM 653 C C . LEU A 1 85 ? 11.759 5.715 18.491 1.00 93.94 85 LEU A C 1
ATOM 655 O O . LEU A 1 85 ? 11.792 5.626 19.715 1.00 93.94 85 LEU A O 1
ATOM 659 N N . GLU A 1 86 ? 12.624 6.478 17.817 1.00 93.50 86 GLU A N 1
ATOM 660 C CA . GLU A 1 86 ? 13.649 7.318 18.453 1.00 93.50 86 GLU A CA 1
ATOM 661 C C . GLU A 1 86 ? 13.026 8.373 19.385 1.00 93.50 86 GLU A C 1
ATOM 663 O O . GLU A 1 86 ? 13.509 8.565 20.503 1.00 93.50 86 GLU A O 1
ATOM 668 N N . VAL A 1 87 ? 11.939 9.025 18.953 1.00 91.12 87 VAL A N 1
ATOM 669 C CA . VAL A 1 87 ? 11.179 10.002 19.760 1.00 91.12 87 VAL A CA 1
ATOM 670 C C . VAL A 1 87 ? 10.589 9.337 21.005 1.00 91.12 87 VAL A C 1
ATOM 672 O O . VAL A 1 87 ? 10.773 9.830 22.118 1.00 91.12 87 VAL A O 1
ATOM 675 N N . LEU A 1 88 ? 9.938 8.180 20.838 1.00 91.88 88 LEU A N 1
ATOM 676 C CA . LEU A 1 88 ? 9.339 7.440 21.955 1.00 91.88 88 LEU A CA 1
ATOM 677 C C . LEU A 1 88 ? 10.399 6.936 22.942 1.00 91.88 88 LEU A C 1
ATOM 679 O O . LEU A 1 88 ? 10.224 7.045 24.154 1.00 91.88 88 LEU A O 1
ATOM 683 N N . ARG A 1 89 ? 11.536 6.444 22.437 1.00 94.50 89 ARG A N 1
ATOM 684 C CA . ARG A 1 89 ? 12.656 5.954 23.255 1.00 94.50 89 ARG A CA 1
ATOM 685 C C . ARG A 1 89 ? 13.230 7.035 24.173 1.00 94.50 89 ARG A C 1
ATOM 687 O O . ARG A 1 89 ? 13.682 6.718 25.267 1.00 94.50 89 ARG A O 1
ATOM 694 N N . LYS A 1 90 ? 13.209 8.302 23.750 1.00 94.19 90 LYS A N 1
ATOM 695 C CA . LYS A 1 90 ? 13.678 9.449 24.549 1.00 94.19 90 LYS A CA 1
ATOM 696 C C . LYS A 1 90 ? 12.712 9.848 25.675 1.00 94.19 90 LYS A C 1
ATOM 698 O O . LYS A 1 90 ? 12.990 10.814 26.378 1.00 94.19 90 LYS A O 1
ATOM 703 N N . GLY A 1 91 ? 11.594 9.137 25.852 1.00 85.56 91 GLY A N 1
ATOM 704 C CA . GLY 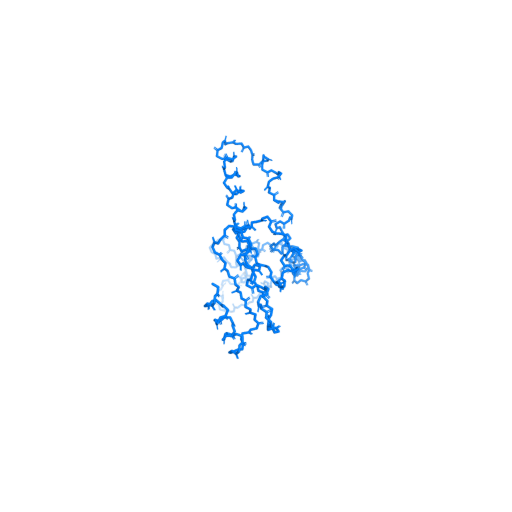A 1 91 ? 10.600 9.423 26.890 1.00 85.56 91 GLY A CA 1
ATOM 705 C C . GLY A 1 91 ? 9.748 10.662 26.604 1.00 85.56 91 GLY A C 1
ATOM 706 O O . GLY A 1 91 ? 9.124 11.204 27.514 1.00 85.56 91 GLY A O 1
ATOM 707 N N . GLN A 1 92 ? 9.729 11.139 25.357 1.00 83.81 92 GLN A N 1
ATOM 708 C CA . GLN A 1 92 ? 8.889 12.265 24.956 1.00 83.81 92 GLN A CA 1
ATOM 709 C C . GLN A 1 92 ? 7.421 11.827 24.866 1.00 83.81 92 GLN A C 1
ATOM 711 O O . GLN A 1 92 ? 7.116 10.679 24.543 1.00 83.81 92 GLN A O 1
ATOM 716 N N . ALA A 1 93 ? 6.492 12.751 25.123 1.00 87.44 93 ALA A N 1
ATOM 717 C CA . ALA A 1 93 ? 5.067 12.473 24.968 1.00 87.44 93 ALA A CA 1
ATOM 718 C C . ALA A 1 93 ? 4.736 12.103 23.512 1.00 87.44 93 ALA A C 1
ATOM 720 O O . ALA A 1 93 ? 5.236 12.751 22.590 1.00 87.44 93 ALA A O 1
ATOM 721 N N . ALA A 1 94 ? 3.826 11.146 23.309 1.00 86.94 94 ALA A N 1
ATOM 722 C CA . ALA A 1 94 ? 3.391 10.704 21.978 1.00 86.94 94 ALA A CA 1
ATOM 723 C C . ALA A 1 94 ? 2.869 11.851 21.086 1.00 86.94 94 ALA A C 1
ATOM 725 O O . ALA A 1 94 ? 2.971 11.769 19.866 1.00 86.94 94 ALA A O 1
ATOM 726 N N . ALA A 1 95 ? 2.396 12.952 21.683 1.00 90.38 95 ALA A N 1
ATOM 727 C CA . ALA A 1 95 ? 2.004 14.173 20.975 1.00 90.38 95 ALA A CA 1
ATOM 728 C C . ALA A 1 95 ? 3.115 14.761 20.078 1.00 90.38 95 ALA A C 1
ATOM 730 O O . ALA A 1 95 ? 2.810 15.399 19.078 1.00 90.38 95 ALA A O 1
ATOM 731 N N . HIS A 1 96 ? 4.394 14.498 20.368 1.00 90.62 96 HIS A N 1
ATOM 732 C CA . HIS A 1 96 ? 5.518 14.929 19.522 1.00 90.62 96 HIS A CA 1
ATOM 733 C C . HIS A 1 96 ? 5.565 14.214 18.160 1.00 90.62 96 HIS A C 1
ATOM 735 O O . HIS A 1 96 ? 6.333 14.608 17.284 1.00 90.62 96 HIS A O 1
ATOM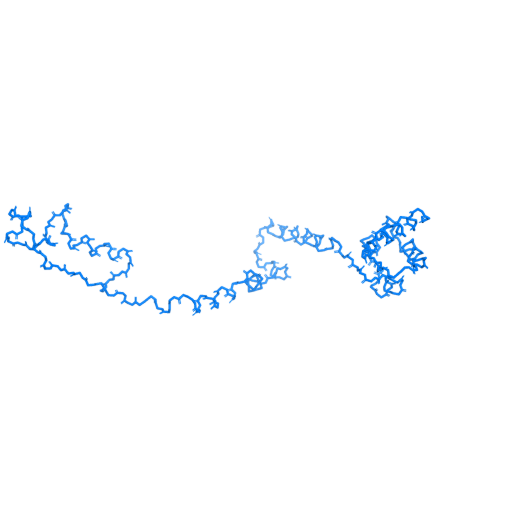 741 N N . LEU A 1 97 ? 4.767 13.158 17.974 1.00 92.12 97 LEU A N 1
ATOM 742 C CA . LEU A 1 97 ? 4.607 12.466 16.698 1.00 92.12 97 LEU A CA 1
ATOM 743 C C . LEU A 1 97 ? 3.421 12.977 15.876 1.00 92.12 97 LEU A C 1
ATOM 745 O O . LEU A 1 97 ? 3.243 12.477 14.771 1.00 92.12 97 LEU A O 1
ATOM 749 N N . ALA A 1 98 ? 2.627 13.935 16.373 1.00 88.88 98 ALA A N 1
ATOM 750 C CA . ALA A 1 98 ? 1.379 14.357 15.729 1.00 88.88 98 ALA A CA 1
ATOM 751 C C . ALA A 1 98 ? 1.559 14.752 14.250 1.00 88.88 98 ALA A C 1
ATOM 753 O O . ALA A 1 98 ? 0.766 14.331 13.418 1.00 88.88 98 ALA A O 1
ATOM 754 N N . ASP A 1 99 ? 2.650 15.444 13.905 1.00 89.19 99 ASP A N 1
ATOM 755 C CA . ASP A 1 99 ? 2.943 15.867 12.523 1.00 89.19 99 ASP A CA 1
ATOM 756 C C . ASP A 1 99 ? 3.539 14.748 11.640 1.00 89.19 99 ASP A C 1
ATOM 758 O O . ASP A 1 99 ? 3.847 14.958 10.468 1.00 89.19 99 ASP A O 1
ATOM 762 N N . ARG A 1 100 ? 3.770 13.558 12.208 1.00 88.31 100 ARG A N 1
ATOM 763 C CA . ARG A 1 100 ? 4.461 12.422 11.569 1.00 88.31 100 ARG A CA 1
ATOM 764 C C . ARG A 1 100 ? 3.578 11.188 11.407 1.00 88.31 100 ARG A C 1
ATOM 766 O O . ARG A 1 100 ? 4.029 10.198 10.829 1.00 88.31 100 ARG A O 1
ATOM 773 N N . ILE A 1 101 ? 2.361 11.215 11.942 1.00 93.12 101 ILE A N 1
ATOM 774 C CA . ILE A 1 101 ? 1.412 10.104 11.891 1.00 93.12 101 ILE A CA 1
ATOM 775 C C . ILE A 1 101 ? 0.070 10.595 11.363 1.00 93.12 101 ILE A C 1
ATOM 777 O O . ILE A 1 101 ? -0.301 11.752 11.535 1.00 93.12 101 ILE A O 1
ATOM 781 N N . VAL A 1 102 ? -0.666 9.696 10.720 1.00 95.19 102 VAL A N 1
ATOM 782 C CA . VAL A 1 102 ? -2.049 9.963 10.322 1.00 95.19 102 VAL A CA 1
ATOM 783 C C . VAL A 1 102 ? -2.954 10.040 11.551 1.00 95.19 102 VAL A C 1
ATOM 785 O O . VAL A 1 102 ? -2.641 9.484 12.608 1.00 95.19 102 VAL A O 1
ATOM 788 N N . SER A 1 103 ? -4.093 10.714 11.420 1.00 94.50 103 SER A N 1
ATOM 789 C CA . SER A 1 103 ? -5.058 10.792 12.512 1.00 94.50 103 SER A CA 1
ATOM 790 C C . SER A 1 103 ? -5.738 9.439 12.750 1.00 94.50 103 SER A C 1
ATOM 792 O O . SER A 1 103 ? -5.836 8.602 11.851 1.00 94.50 103 SER A O 1
ATOM 794 N N . MET A 1 104 ? -6.302 9.232 13.944 1.00 94.31 104 MET A N 1
ATOM 795 C CA . MET A 1 104 ? -7.148 8.055 14.201 1.00 94.31 104 MET A CA 1
ATOM 796 C C . MET A 1 104 ? -8.353 7.989 13.258 1.00 94.31 104 MET A C 1
ATOM 798 O O . MET A 1 104 ? -8.773 6.900 12.882 1.00 94.31 104 MET A O 1
ATOM 802 N N . LYS A 1 105 ? -8.877 9.145 12.831 1.00 94.75 105 LYS A N 1
ATOM 803 C CA . LYS A 1 105 ? -9.962 9.219 11.851 1.00 94.75 105 LYS A CA 1
ATOM 804 C C . LYS A 1 105 ? -9.536 8.643 10.497 1.00 94.75 105 LYS A C 1
ATOM 806 O O . LYS A 1 105 ? -10.301 7.886 9.906 1.00 94.75 105 LYS A O 1
ATOM 811 N N . ASP A 1 106 ? -8.323 8.947 10.040 1.00 95.88 106 ASP A N 1
ATOM 812 C CA . ASP A 1 106 ? -7.783 8.378 8.799 1.00 95.88 106 ASP A CA 1
ATOM 813 C C . ASP A 1 106 ? -7.607 6.862 8.930 1.00 95.88 106 ASP A C 1
ATOM 815 O O . ASP A 1 106 ? -7.977 6.114 8.027 1.00 95.88 106 ASP A O 1
ATOM 819 N N . VAL A 1 107 ? -7.113 6.386 10.082 1.00 96.44 107 VAL A N 1
ATOM 820 C CA . VAL A 1 107 ? -7.010 4.944 10.363 1.00 96.44 107 VAL A CA 1
ATOM 821 C C . VAL A 1 107 ? -8.384 4.281 10.297 1.00 96.44 107 VAL A C 1
ATOM 823 O O . VAL A 1 107 ? -8.533 3.271 9.617 1.00 96.44 107 VAL A O 1
ATOM 826 N N . TYR A 1 108 ? -9.398 4.856 10.946 1.00 96.81 108 TYR A N 1
ATOM 827 C CA . TYR A 1 108 ? -10.773 4.350 10.925 1.00 96.81 108 TYR A CA 1
ATOM 828 C C . TYR A 1 108 ? -11.353 4.270 9.516 1.00 96.81 108 TYR A C 1
ATOM 830 O O . TYR A 1 108 ? -12.004 3.282 9.179 1.00 96.81 108 TYR A O 1
ATOM 838 N N . GLN A 1 109 ? -11.077 5.269 8.680 1.00 96.44 109 GLN A N 1
ATOM 839 C CA . GLN A 1 109 ? -11.473 5.246 7.280 1.00 96.44 109 GLN A CA 1
ATOM 840 C C . GLN A 1 109 ? -10.768 4.117 6.513 1.00 96.44 109 GLN A C 1
ATOM 842 O O . GLN A 1 109 ? -11.428 3.375 5.790 1.00 96.44 109 GLN A O 1
ATOM 847 N N . ILE A 1 110 ? -9.452 3.953 6.695 1.00 97.19 110 ILE A N 1
ATOM 848 C CA . ILE A 1 110 ? -8.654 2.915 6.020 1.00 97.19 110 ILE A CA 1
ATOM 849 C C . ILE A 1 110 ? -9.107 1.506 6.422 1.00 97.19 110 ILE A C 1
ATOM 851 O O . ILE A 1 110 ? -9.200 0.630 5.567 1.00 97.19 110 ILE A O 1
ATOM 855 N N . VAL A 1 111 ? -9.396 1.277 7.707 1.00 97.31 111 VAL A N 1
ATOM 856 C CA . VAL A 1 111 ? -9.801 -0.047 8.216 1.00 97.31 111 VAL A CA 1
ATOM 857 C C . VAL A 1 111 ? -11.311 -0.299 8.126 1.00 97.31 111 VAL A C 1
ATOM 859 O O . VAL A 1 111 ? -11.784 -1.337 8.576 1.00 97.31 111 VAL A O 1
ATOM 862 N N . GLY A 1 112 ? -12.074 0.626 7.533 1.00 97.25 112 GLY A N 1
ATOM 863 C CA . GLY A 1 112 ? -13.489 0.425 7.217 1.00 97.25 112 GLY A CA 1
ATOM 864 C C . GLY A 1 112 ? -14.464 0.617 8.382 1.00 97.25 112 GLY A C 1
ATOM 865 O O . GLY A 1 112 ? -15.600 0.158 8.292 1.00 97.25 112 GLY A O 1
ATOM 866 N N . VAL A 1 113 ? -14.083 1.321 9.452 1.00 96.75 113 VAL A N 1
ATOM 867 C CA . VAL A 1 113 ? -14.981 1.586 10.597 1.00 96.75 113 VAL A CA 1
ATOM 868 C C . VAL A 1 113 ? -16.226 2.354 10.160 1.00 96.75 113 VAL A C 1
ATOM 870 O O . VAL A 1 113 ? -17.327 2.039 10.587 1.00 96.75 113 VAL A O 1
ATOM 873 N N . SER A 1 114 ? -16.093 3.319 9.248 1.00 92.44 114 SER A N 1
ATOM 874 C CA . SER A 1 114 ? -17.252 4.068 8.744 1.00 92.44 114 SER A CA 1
ATOM 875 C C . SER A 1 114 ? -18.263 3.176 8.015 1.00 92.44 114 SER A C 1
ATOM 877 O O . SER A 1 114 ? -19.467 3.426 8.082 1.00 92.44 114 SER A O 1
ATOM 879 N N . GLN A 1 115 ? -17.779 2.137 7.325 1.00 95.38 115 GLN A N 1
ATOM 880 C CA . GLN A 1 115 ? -18.639 1.141 6.692 1.00 95.38 115 GLN A CA 1
ATOM 881 C C . GLN A 1 115 ? -19.299 0.259 7.754 1.00 95.38 115 GLN A C 1
ATOM 883 O O . GLN A 1 115 ? -20.514 0.089 7.710 1.00 95.38 115 GLN A O 1
ATOM 888 N N . LEU A 1 116 ? -18.529 -0.203 8.745 1.00 95.94 116 LEU A N 1
ATOM 889 C CA . LEU A 1 116 ? -19.046 -0.964 9.883 1.00 95.94 116 LEU A CA 1
ATOM 890 C C . LEU A 1 116 ? -20.193 -0.223 10.585 1.00 95.94 116 LEU A C 1
ATOM 892 O O . LEU A 1 116 ? -21.271 -0.782 10.717 1.00 95.94 116 LEU A O 1
ATOM 896 N N . GLU A 1 117 ? -20.016 1.048 10.947 1.00 91.75 117 GLU A N 1
ATOM 897 C CA . GLU A 1 117 ? -21.064 1.850 11.599 1.00 91.75 117 GLU A CA 1
ATOM 898 C C . GLU A 1 117 ? -22.321 2.012 10.722 1.00 91.75 117 GLU A C 1
ATOM 900 O O . GLU A 1 117 ? -23.444 2.129 11.219 1.00 91.75 117 GLU A O 1
ATOM 905 N N . SER A 1 118 ? -22.149 2.074 9.397 1.00 93.06 118 SER A N 1
ATOM 906 C CA . SER A 1 118 ? -23.264 2.137 8.446 1.00 93.06 118 SER A CA 1
ATOM 907 C C . SER A 1 118 ? -24.040 0.825 8.405 1.00 93.06 118 SER A C 1
ATOM 909 O O . SER A 1 118 ? -25.272 0.830 8.456 1.00 93.06 118 SER A O 1
ATOM 911 N N . ASP A 1 119 ? -23.317 -0.291 8.363 1.00 94.00 119 ASP A N 1
ATOM 912 C CA . ASP A 1 119 ? -23.894 -1.628 8.394 1.00 94.00 119 ASP A CA 1
ATOM 913 C C . ASP A 1 119 ? -24.573 -1.898 9.738 1.00 94.00 119 ASP A C 1
ATOM 915 O O . ASP A 1 119 ? -25.682 -2.422 9.766 1.00 94.00 119 ASP A O 1
ATOM 919 N N . GLU A 1 120 ? -23.992 -1.441 10.844 1.00 90.06 120 GLU A N 1
ATOM 920 C CA . GLU A 1 120 ? -24.611 -1.505 12.164 1.00 90.06 120 GLU A CA 1
ATOM 921 C C . GLU A 1 120 ? -25.962 -0.790 12.186 1.00 90.06 120 GLU A C 1
ATOM 923 O O . GLU A 1 120 ? -26.963 -1.387 12.560 1.00 90.06 120 GLU A O 1
ATOM 928 N N . ARG A 1 121 ? -26.050 0.450 11.691 1.00 87.38 121 ARG A N 1
ATOM 929 C CA . ARG A 1 121 ? -27.339 1.166 11.616 1.00 87.38 121 ARG A CA 1
ATOM 930 C C . ARG A 1 121 ? -28.378 0.463 10.743 1.00 87.38 121 ARG A C 1
ATOM 932 O O . ARG A 1 121 ? -29.574 0.645 10.955 1.00 87.38 121 ARG A O 1
ATOM 939 N N . LYS A 1 122 ? -27.931 -0.269 9.724 1.00 90.88 122 LYS A N 1
ATOM 940 C CA . LYS A 1 122 ? -28.804 -0.921 8.746 1.00 90.88 122 LYS A CA 1
ATOM 941 C C . LYS A 1 122 ? -29.269 -2.303 9.196 1.00 90.88 122 LYS A C 1
ATOM 943 O O . LYS A 1 122 ? -30.375 -2.709 8.845 1.00 90.88 122 LYS A O 1
ATOM 948 N N . PHE A 1 123 ? -28.415 -3.031 9.905 1.00 87.75 123 PHE A N 1
ATOM 949 C CA . PHE A 1 123 ? -28.595 -4.455 10.167 1.00 87.75 123 PHE A CA 1
ATOM 950 C C . PHE A 1 123 ? -28.632 -4.808 11.652 1.00 87.75 123 PHE A C 1
ATOM 952 O O . PHE A 1 123 ? -29.169 -5.868 11.980 1.00 87.75 123 PHE A O 1
ATOM 959 N N . LEU A 1 124 ? -28.110 -3.967 12.555 1.00 81.56 124 LEU A N 1
ATOM 960 C CA . LEU A 1 124 ? -28.379 -4.175 13.974 1.00 81.56 124 LEU A CA 1
ATOM 961 C C . LEU A 1 124 ? -29.857 -3.886 14.245 1.00 81.56 124 LEU A C 1
ATOM 963 O O . LEU A 1 124 ? -30.400 -2.908 13.722 1.00 81.56 124 LEU A O 1
ATOM 967 N N . PRO A 1 125 ? -30.513 -4.708 15.079 1.00 74.44 125 PRO A N 1
ATOM 968 C CA . PRO A 1 125 ? -31.837 -4.390 15.583 1.00 74.44 125 PRO A CA 1
ATOM 969 C C . PRO A 1 125 ? -31.824 -2.983 16.194 1.00 74.44 125 PRO A C 1
ATOM 971 O O . PRO A 1 125 ? -31.043 -2.694 17.103 1.00 74.44 125 PRO A O 1
ATOM 974 N N . VAL A 1 126 ? -32.658 -2.088 15.666 1.00 57.66 126 VAL A N 1
ATOM 975 C CA . VAL A 1 126 ? -32.837 -0.753 16.236 1.00 57.66 126 VAL A CA 1
ATOM 976 C C . VAL A 1 126 ? -33.620 -0.927 17.532 1.00 57.66 126 VAL A C 1
ATOM 978 O O . VAL A 1 126 ? -34.793 -1.277 17.490 1.00 57.66 126 VAL A O 1
ATOM 981 N N . GLY A 1 127 ? -32.953 -0.695 18.662 1.00 55.81 127 GLY A N 1
ATOM 982 C CA . GLY A 1 127 ? -33.518 -0.895 19.992 1.00 55.81 127 GLY A CA 1
ATOM 983 C C . GLY A 1 127 ? -33.070 -2.220 20.604 1.00 55.81 127 GLY A C 1
ATOM 984 O O . GLY A 1 127 ? -33.553 -3.291 20.252 1.00 55.81 127 GLY A O 1
ATOM 985 N N . ALA A 1 128 ? -32.195 -2.147 21.608 1.00 55.03 128 ALA A N 1
ATOM 986 C CA . ALA A 1 128 ? -32.404 -3.012 22.759 1.00 55.03 128 ALA A CA 1
ATOM 987 C C . ALA A 1 128 ? -33.724 -2.530 23.367 1.00 55.03 128 ALA A C 1
ATOM 989 O O . ALA A 1 128 ? -33.722 -1.588 24.158 1.00 55.03 128 ALA A O 1
ATOM 990 N N . ASP A 1 129 ? -34.852 -3.046 22.880 1.00 59.06 129 ASP A N 1
ATOM 991 C CA . ASP A 1 129 ? -36.143 -2.723 23.474 1.00 59.06 129 ASP A CA 1
ATOM 992 C C . ASP A 1 129 ? -36.074 -3.015 24.980 1.00 59.06 129 ASP A C 1
ATOM 994 O O . ASP A 1 129 ? -35.316 -3.888 25.417 1.00 59.06 129 ASP A O 1
ATOM 998 N N . ASP A 1 130 ? -36.863 -2.290 25.777 1.00 65.25 130 ASP A N 1
ATOM 999 C CA . ASP A 1 130 ? -37.196 -2.691 27.146 1.00 65.25 130 ASP A CA 1
ATOM 1000 C C . ASP A 1 130 ? -37.864 -4.078 27.060 1.00 65.25 130 ASP A C 1
ATOM 1002 O O . ASP A 1 130 ? -39.086 -4.208 26.946 1.00 65.25 130 ASP A O 1
ATOM 1006 N N . VAL A 1 131 ? -37.049 -5.136 27.033 1.00 75.19 131 VAL A N 1
ATOM 1007 C CA . VAL A 1 131 ? -37.528 -6.512 26.957 1.00 75.19 131 VAL A CA 1
ATOM 1008 C C . VAL A 1 131 ? -38.322 -6.753 28.228 1.00 75.19 131 VAL A C 1
ATOM 1010 O O . VAL A 1 131 ? -37.774 -6.704 29.327 1.00 75.19 131 VAL A O 1
ATOM 1013 N N . THR A 1 132 ? -39.622 -6.978 28.061 1.00 82.12 132 THR A N 1
ATOM 1014 C CA . THR A 1 132 ? -40.517 -7.340 29.158 1.00 82.12 132 THR A CA 1
ATOM 1015 C C . THR A 1 132 ? -40.674 -8.853 29.175 1.00 82.12 132 THR A C 1
ATOM 1017 O O . THR A 1 132 ? -41.157 -9.440 28.202 1.00 82.12 132 THR A O 1
ATOM 1020 N N . ALA A 1 133 ? -40.264 -9.505 30.260 1.00 87.38 133 ALA A N 1
ATOM 1021 C CA . ALA A 1 133 ? -40.400 -10.950 30.406 1.00 87.38 133 ALA A CA 1
ATOM 1022 C C . ALA A 1 133 ? -41.687 -11.317 31.157 1.00 87.38 133 ALA A C 1
ATOM 1024 O O . ALA A 1 133 ? -41.900 -10.927 32.301 1.00 87.38 133 ALA A O 1
ATOM 1025 N N . VAL A 1 134 ? -42.533 -12.153 30.545 1.00 90.94 134 VAL A N 1
ATOM 1026 C CA . VAL A 1 134 ? -43.742 -12.684 31.196 1.00 90.94 134 VAL A CA 1
ATOM 1027 C C . VAL A 1 134 ? -43.471 -14.094 31.720 1.00 90.94 134 VAL A C 1
ATOM 1029 O O . VAL A 1 134 ? -43.365 -15.046 30.946 1.00 90.94 134 VAL A O 1
ATOM 1032 N N . ILE A 1 135 ? -43.399 -14.251 33.045 1.00 90.06 135 ILE A N 1
ATOM 1033 C CA . ILE A 1 135 ? -43.273 -15.564 33.698 1.00 90.06 135 ILE A CA 1
ATOM 1034 C C . ILE A 1 135 ? -44.664 -16.111 34.035 1.00 90.06 135 ILE A C 1
ATOM 1036 O O . ILE A 1 135 ? -45.364 -15.599 34.911 1.00 90.06 135 ILE A O 1
ATOM 1040 N N . VAL A 1 136 ? -45.063 -17.206 33.386 1.00 88.50 136 VAL A N 1
ATOM 1041 C CA . VAL A 1 136 ? -46.332 -17.885 33.687 1.00 88.50 136 VAL A CA 1
ATOM 1042 C C . VAL A 1 136 ? -46.176 -18.761 34.937 1.00 88.50 136 VAL A C 1
ATOM 1044 O O . VAL A 1 136 ? -45.622 -19.858 34.889 1.00 88.50 136 VAL A O 1
ATOM 1047 N N . ALA A 1 137 ? -46.688 -18.283 36.074 1.00 86.44 137 ALA A N 1
ATOM 1048 C CA . ALA A 1 137 ? -46.463 -18.886 37.393 1.00 86.44 137 ALA A CA 1
ATOM 1049 C C . ALA A 1 137 ? -47.542 -19.895 37.865 1.00 86.44 137 ALA A C 1
ATOM 1051 O O . ALA A 1 137 ? -47.367 -20.549 38.891 1.00 86.44 137 ALA A O 1
ATOM 1052 N N . ALA A 1 138 ? -48.647 -20.066 37.132 1.00 78.94 138 ALA A N 1
ATOM 1053 C CA . ALA A 1 138 ? -49.851 -20.768 37.609 1.00 78.94 138 ALA A CA 1
ATOM 1054 C C . ALA A 1 138 ? -49.944 -22.272 37.246 1.00 78.94 138 ALA A C 1
ATOM 1056 O O . ALA A 1 138 ? -51.031 -22.792 37.005 1.00 78.94 138 ALA A O 1
ATOM 1057 N N . GLY A 1 139 ? -48.825 -22.998 37.164 1.00 79.00 139 GLY A N 1
ATOM 1058 C CA . GLY A 1 139 ? -48.850 -24.411 36.751 1.00 79.00 139 GLY A CA 1
ATOM 1059 C C . GLY A 1 139 ? -49.059 -25.410 37.899 1.00 79.00 139 GLY A C 1
ATOM 1060 O O . GLY A 1 139 ? -48.425 -25.286 38.945 1.00 79.00 139 GLY A O 1
ATOM 1061 N N . PHE A 1 140 ? -49.864 -26.449 37.657 1.00 84.81 140 PHE A N 1
ATOM 1062 C CA . PHE A 1 140 ? -50.087 -27.586 38.563 1.00 84.81 140 PHE A CA 1
ATOM 1063 C C . PHE A 1 140 ? -49.506 -28.883 37.978 1.00 84.81 140 PHE A C 1
ATOM 1065 O O . PHE A 1 140 ? -49.625 -29.123 36.778 1.00 84.81 140 PHE A O 1
ATOM 1072 N N . ASP A 1 141 ? -48.900 -29.724 38.820 1.00 87.56 141 ASP A N 1
ATOM 1073 C CA . ASP A 1 141 ? -48.394 -31.051 38.445 1.00 87.56 141 ASP A CA 1
ATOM 1074 C C . ASP A 1 141 ? -48.611 -32.040 39.600 1.00 87.56 141 ASP A C 1
ATOM 1076 O O . ASP A 1 141 ? -48.094 -31.851 40.702 1.00 87.56 141 ASP A O 1
ATOM 1080 N N . LYS A 1 142 ? -49.363 -33.116 39.342 1.00 91.31 142 LYS A N 1
ATOM 1081 C CA . LYS A 1 142 ? -49.696 -34.135 40.351 1.00 91.31 142 LYS A CA 1
ATOM 1082 C C . LYS A 1 142 ? -48.458 -34.839 40.913 1.00 91.31 142 LYS A C 1
ATOM 1084 O O . LYS A 1 142 ? -48.494 -35.252 42.068 1.00 91.31 142 LYS A O 1
ATOM 1089 N N . ASN A 1 143 ? -47.375 -34.945 40.140 1.00 94.00 143 ASN A N 1
ATOM 1090 C CA . ASN A 1 143 ? -46.143 -35.621 40.562 1.00 94.00 143 ASN A CA 1
ATOM 1091 C C . ASN A 1 143 ? -45.381 -34.850 41.648 1.00 94.00 143 ASN A C 1
ATOM 1093 O O . ASN A 1 143 ? -44.545 -35.425 42.337 1.00 94.00 143 ASN A O 1
ATOM 1097 N N . LEU A 1 144 ? -45.672 -33.556 41.815 1.00 90.19 144 LEU A N 1
ATOM 1098 C CA . LEU A 1 144 ? -45.070 -32.710 42.845 1.00 90.19 144 LEU A CA 1
ATOM 1099 C C . LEU A 1 144 ? -45.883 -32.696 44.147 1.00 90.19 144 LEU A C 1
ATOM 1101 O O . LEU A 1 144 ? -45.550 -31.955 45.068 1.00 90.19 144 LEU A O 1
ATOM 1105 N N . MET A 1 145 ? -46.949 -33.491 44.263 1.00 92.19 145 MET A N 1
ATOM 1106 C CA . MET A 1 145 ? -47.649 -33.656 45.538 1.00 92.19 145 MET A CA 1
ATOM 1107 C C . MET A 1 145 ? -46.792 -34.471 46.526 1.00 92.19 145 MET A C 1
ATOM 1109 O O . MET A 1 145 ? -46.142 -35.431 46.119 1.00 92.19 145 MET A O 1
ATOM 1113 N N . PRO A 1 146 ? -46.793 -34.127 47.828 1.00 92.44 146 PRO A N 1
ATOM 1114 C CA . PRO A 1 146 ? -47.606 -33.093 48.476 1.00 92.44 146 PRO A CA 1
ATOM 1115 C C . PRO A 1 146 ? -46.960 -31.693 48.499 1.00 92.44 146 PRO A C 1
ATOM 1117 O O . PRO A 1 146 ? -47.523 -30.786 49.104 1.00 92.44 146 PRO A O 1
ATOM 1120 N N . LEU A 1 147 ? -45.800 -31.490 47.864 1.00 90.50 147 LEU A N 1
ATOM 1121 C CA . LEU A 1 147 ? -45.011 -30.250 47.960 1.00 90.50 147 LEU A CA 1
ATOM 1122 C C . LEU A 1 147 ? -45.775 -29.006 47.484 1.00 90.50 147 LEU A C 1
ATOM 1124 O O . LEU A 1 147 ? -45.565 -27.918 48.016 1.00 90.50 147 LEU A O 1
ATOM 1128 N N . ILE A 1 148 ? -46.674 -29.171 46.511 1.00 92.00 148 ILE A N 1
ATOM 1129 C CA . ILE A 1 148 ? -47.507 -28.085 45.972 1.00 92.00 148 ILE A CA 1
ATOM 1130 C C . ILE A 1 148 ? -48.927 -28.036 46.559 1.00 92.00 148 ILE A C 1
ATOM 1132 O O . ILE A 1 148 ? -49.811 -27.405 45.984 1.00 92.00 148 ILE A O 1
ATOM 1136 N N . LYS A 1 149 ? -49.177 -28.717 47.687 1.00 89.75 149 LYS A N 1
ATOM 1137 C CA . LYS A 1 149 ? -50.505 -28.748 48.323 1.00 89.75 149 LYS A CA 1
ATOM 1138 C C . LYS A 1 149 ? -50.956 -27.355 48.773 1.00 89.75 149 LYS A C 1
ATOM 1140 O O . LYS A 1 149 ? -52.082 -26.963 48.492 1.00 89.75 149 LYS A O 1
ATOM 1145 N N . ASP A 1 150 ? -50.058 -26.622 49.431 1.00 90.19 150 ASP A N 1
ATOM 1146 C CA . ASP A 1 150 ? -50.348 -25.320 50.051 1.00 90.19 150 ASP A CA 1
ATOM 1147 C C . ASP A 1 150 ? -49.588 -24.160 49.371 1.00 90.19 150 ASP A C 1
ATOM 1149 O O . ASP A 1 150 ? -49.583 -23.034 49.865 1.00 90.19 150 ASP A O 1
ATOM 1153 N N . ARG A 1 151 ? -48.900 -24.424 48.247 1.00 89.44 151 ARG A N 1
ATOM 1154 C CA . ARG A 1 151 ? -48.156 -23.418 47.467 1.00 89.44 151 ARG A CA 1
ATOM 1155 C C . ARG A 1 151 ? -48.022 -23.813 45.990 1.00 89.44 151 ARG A C 1
ATOM 1157 O O . ARG A 1 151 ? -47.898 -24.997 45.694 1.00 89.44 151 ARG A O 1
ATOM 1164 N N . PRO A 1 152 ? -47.989 -22.857 45.048 1.00 91.31 152 PRO A N 1
ATOM 1165 C CA . PRO A 1 152 ? -47.753 -23.146 43.635 1.00 91.31 152 PRO A CA 1
ATOM 1166 C C . PRO A 1 152 ? -46.320 -23.638 43.383 1.00 91.31 152 PRO A C 1
ATOM 1168 O O . PRO A 1 152 ? -45.392 -23.298 44.120 1.00 91.31 152 PRO A O 1
ATOM 1171 N N . LYS A 1 153 ? -46.118 -24.388 42.288 1.00 92.31 153 LYS A N 1
ATOM 1172 C CA . LYS A 1 153 ? -44.812 -24.983 41.943 1.00 92.31 153 LYS A CA 1
ATOM 1173 C C . LYS A 1 153 ? -43.677 -23.958 41.846 1.00 92.31 153 LYS A C 1
ATOM 1175 O O . LYS A 1 153 ? -42.551 -24.254 42.217 1.00 92.31 153 LYS A O 1
ATOM 1180 N N . CYS A 1 154 ? -43.971 -22.745 41.376 1.00 93.56 154 CYS A N 1
ATOM 1181 C CA . CYS A 1 154 ? -42.985 -21.675 41.231 1.00 93.56 154 CYS A CA 1
ATOM 1182 C C . CYS A 1 154 ? -42.440 -21.164 42.578 1.00 93.56 154 CYS A C 1
ATOM 1184 O O . CYS A 1 154 ? -41.357 -20.590 42.603 1.00 93.56 154 CYS A 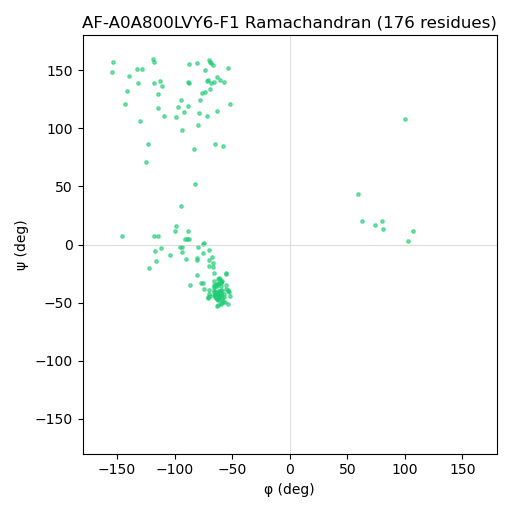O 1
ATOM 1186 N N . LEU A 1 155 ? -43.152 -21.407 43.687 1.00 93.81 155 LEU A N 1
ATOM 1187 C CA . LEU A 1 155 ? -42.756 -21.034 45.050 1.00 93.81 155 LEU A CA 1
ATOM 1188 C C . LEU A 1 155 ? -42.136 -22.202 45.840 1.00 93.81 155 LEU A C 1
ATOM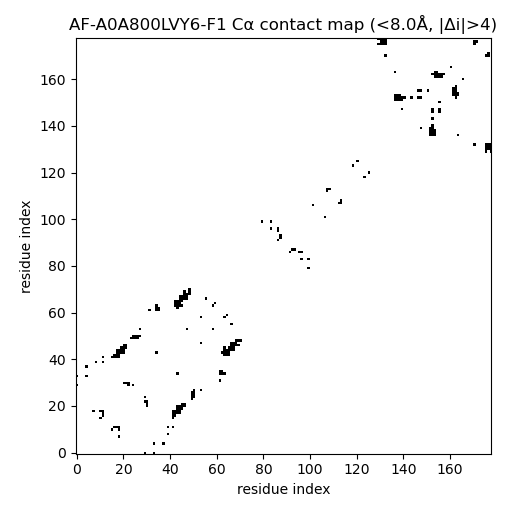 1190 O O . LEU A 1 155 ? -41.969 -22.112 47.059 1.00 93.81 155 LEU A O 1
ATOM 1194 N N . LEU A 1 156 ? -41.811 -23.315 45.175 1.00 93.25 156 LEU A N 1
ATOM 1195 C CA . LEU A 1 156 ? -41.020 -24.384 45.783 1.00 93.25 156 LEU A CA 1
ATOM 1196 C C . LEU A 1 156 ? -39.584 -23.911 46.006 1.00 93.25 156 LEU A C 1
ATOM 1198 O O . LEU A 1 156 ? -38.980 -23.335 45.102 1.00 93.25 156 LEU A O 1
ATOM 1202 N N . ASP A 1 157 ? -39.053 -24.181 47.198 1.00 94.31 157 ASP A N 1
ATOM 1203 C CA . ASP A 1 157 ? -37.679 -23.841 47.556 1.00 94.31 157 ASP A CA 1
ATOM 1204 C C . ASP A 1 157 ? -36.686 -24.818 46.918 1.00 94.31 157 ASP A C 1
ATOM 1206 O O . ASP A 1 157 ? -36.830 -26.038 47.025 1.00 94.31 157 ASP A O 1
ATOM 1210 N N . ILE A 1 158 ? -35.662 -24.262 46.277 1.00 93.69 158 ILE A N 1
ATOM 1211 C CA . ILE A 1 158 ? -34.476 -24.970 45.818 1.00 93.69 158 ILE A CA 1
ATOM 1212 C C . ILE A 1 158 ? -33.257 -24.182 46.298 1.00 93.69 158 ILE A C 1
ATOM 1214 O O . ILE A 1 158 ? -32.907 -23.146 45.731 1.00 93.69 158 ILE A O 1
ATOM 1218 N N . LYS A 1 159 ? -32.575 -24.715 47.318 1.00 94.44 159 LYS A N 1
ATOM 1219 C CA . LYS A 1 159 ? -31.362 -24.127 47.918 1.00 94.44 159 LYS A CA 1
ATOM 1220 C C . LYS A 1 159 ? -31.588 -22.715 48.486 1.00 94.44 159 LYS A C 1
ATOM 1222 O O . LYS A 1 159 ? -30.747 -21.838 48.300 1.00 94.44 159 LYS A O 1
ATOM 1227 N N . GLY A 1 160 ? -32.700 -22.502 49.188 1.00 94.81 160 GLY A N 1
ATOM 1228 C CA . GLY A 1 160 ? -32.986 -21.241 49.882 1.00 94.81 160 GLY A CA 1
ATOM 1229 C C . GLY A 1 160 ? -33.540 -20.130 48.988 1.00 94.81 160 GLY A C 1
ATOM 1230 O O . GLY A 1 160 ? -33.540 -18.971 49.398 1.00 94.81 160 GLY A O 1
ATOM 1231 N N . LYS A 1 161 ? -33.960 -20.462 47.762 1.00 96.62 161 LYS A N 1
ATOM 1232 C CA . LYS A 1 161 ? -34.669 -19.572 46.834 1.00 96.62 161 LYS A CA 1
ATOM 1233 C C . LYS A 1 161 ? -35.770 -20.344 46.127 1.00 96.62 161 LYS A C 1
ATOM 1235 O O . LYS A 1 161 ? -35.596 -21.513 45.780 1.00 96.62 161 LYS A O 1
ATOM 1240 N N . SER A 1 162 ? -36.880 -19.682 45.858 1.00 95.38 162 SER A N 1
ATOM 1241 C CA . SER A 1 162 ? -37.949 -20.225 45.033 1.00 95.38 162 SER A CA 1
ATOM 1242 C C . SER A 1 162 ? -37.517 -20.402 43.574 1.00 95.38 162 SER A C 1
ATOM 1244 O O . SER A 1 162 ? -36.651 -19.687 43.066 1.00 95.38 162 SER A O 1
ATOM 1246 N N . ILE A 1 163 ? -38.157 -21.330 42.859 1.00 93.88 163 ILE A N 1
ATOM 1247 C CA . ILE A 1 163 ? -37.972 -21.493 41.404 1.00 93.88 163 ILE A CA 1
ATOM 1248 C C . ILE A 1 163 ? -38.207 -20.164 40.662 1.00 93.88 163 ILE A C 1
ATOM 1250 O O . ILE A 1 163 ? -37.468 -19.846 39.731 1.00 93.88 163 ILE A O 1
ATOM 1254 N N . LEU A 1 164 ? -39.197 -19.375 41.092 1.00 94.94 164 LEU A N 1
ATOM 1255 C CA . LEU A 1 164 ? -39.476 -18.052 40.535 1.00 94.94 164 LEU A CA 1
ATOM 1256 C C . LEU A 1 164 ? -38.296 -17.087 40.720 1.00 94.94 164 LEU A C 1
ATOM 1258 O O . LEU A 1 164 ? -37.901 -16.419 39.771 1.00 94.94 164 LEU A O 1
ATOM 1262 N N . GLU A 1 165 ? -37.697 -17.037 41.910 1.00 95.38 165 GLU A N 1
ATOM 1263 C CA . GLU A 1 165 ? -36.534 -16.180 42.175 1.00 95.38 165 GLU A CA 1
ATOM 1264 C C . GLU A 1 165 ? -35.308 -16.586 41.353 1.00 95.38 165 GLU A C 1
ATOM 1266 O O . GLU A 1 165 ? -34.561 -15.715 40.911 1.00 95.38 165 GLU A O 1
ATOM 1271 N N . HIS A 1 166 ? -35.109 -17.883 41.097 1.00 95.19 166 HIS A N 1
ATOM 1272 C CA . HIS A 1 166 ? -34.051 -18.349 40.191 1.00 95.19 166 HIS A CA 1
ATOM 1273 C C . HIS A 1 166 ? -34.280 -17.872 38.751 1.00 95.19 166 HIS A C 1
ATOM 1275 O O . HIS A 1 166 ? -33.343 -17.411 38.104 1.00 95.19 166 HIS A O 1
ATOM 1281 N N . GLN A 1 167 ? -35.522 -17.930 38.261 1.00 93.88 167 GLN A N 1
ATOM 1282 C CA . GLN A 1 167 ? -35.874 -17.437 36.924 1.00 93.88 167 GLN A CA 1
ATOM 1283 C C . GLN A 1 167 ? -35.704 -15.916 36.811 1.00 93.88 167 GLN A C 1
ATOM 1285 O O . GLN A 1 167 ? -35.125 -15.438 35.840 1.00 93.88 167 GLN A O 1
ATOM 1290 N N . ILE A 1 168 ? -36.142 -15.161 37.824 1.00 93.88 168 ILE A N 1
ATOM 1291 C CA . ILE A 1 168 ? -35.960 -13.703 37.883 1.00 93.88 168 ILE A CA 1
ATOM 1292 C C . ILE A 1 168 ? -34.470 -13.340 37.927 1.00 93.88 168 ILE A C 1
ATOM 1294 O O . ILE A 1 168 ? -34.046 -12.413 37.243 1.00 93.88 168 ILE A O 1
ATOM 1298 N N . ALA A 1 169 ? -33.655 -14.064 38.700 1.00 93.94 169 ALA A N 1
ATOM 1299 C CA . ALA A 1 169 ? -32.216 -13.820 38.769 1.00 93.94 169 ALA A CA 1
ATOM 1300 C C . ALA A 1 169 ? -31.532 -14.029 37.409 1.00 93.94 169 ALA A C 1
ATOM 1302 O O . ALA A 1 169 ? -30.776 -13.161 36.983 1.00 93.94 169 ALA A O 1
ATOM 1303 N N . ALA A 1 170 ? -31.860 -15.114 36.700 1.00 92.56 170 ALA A N 1
ATOM 1304 C CA . ALA A 1 170 ? -31.325 -15.384 35.366 1.00 92.56 170 ALA A CA 1
ATOM 1305 C C . ALA A 1 170 ? -31.712 -14.296 34.345 1.00 92.56 170 ALA A C 1
ATOM 1307 O O . ALA A 1 170 ? -30.880 -13.858 33.555 1.00 92.56 170 ALA A O 1
ATOM 1308 N N . LEU A 1 171 ? -32.957 -13.807 34.386 1.00 91.88 171 LEU A N 1
ATOM 1309 C CA . LEU A 1 171 ? -33.395 -12.695 33.533 1.00 91.88 171 LEU A CA 1
ATOM 1310 C C . LEU A 1 171 ? -32.648 -11.394 33.866 1.00 91.88 171 LEU A C 1
ATOM 1312 O O . LEU A 1 171 ? -32.169 -10.704 32.965 1.00 91.88 171 LEU A O 1
ATOM 1316 N N . ASN A 1 172 ? -32.462 -11.103 35.155 1.00 88.12 172 ASN A N 1
ATOM 1317 C CA . ASN A 1 172 ? -31.709 -9.939 35.614 1.00 88.12 172 ASN A CA 1
ATOM 1318 C C . ASN A 1 172 ? -30.226 -9.986 35.207 1.00 88.12 172 ASN A C 1
ATOM 1320 O O . ASN A 1 172 ? -29.664 -8.938 34.886 1.00 88.12 172 ASN A O 1
ATOM 1324 N N . GLU A 1 173 ? -29.595 -11.167 35.187 1.00 89.62 173 GLU A N 1
ATOM 1325 C CA . GLU A 1 173 ? -28.226 -11.365 34.676 1.00 89.62 173 GLU A CA 1
ATOM 1326 C C . GLU A 1 173 ? -28.112 -11.016 33.184 1.00 89.62 173 GLU A C 1
ATOM 1328 O O . GLU A 1 173 ? -27.080 -10.515 32.741 1.00 89.62 173 GLU A O 1
ATOM 1333 N N . CYS A 1 174 ? -29.194 -11.192 32.423 1.00 85.31 174 CYS A N 1
ATOM 1334 C CA . CYS A 1 174 ? -29.314 -10.757 31.031 1.00 85.31 174 CYS A CA 1
ATOM 1335 C C . CYS A 1 174 ? -29.828 -9.312 30.877 1.00 85.31 174 CYS A C 1
ATOM 1337 O O . CYS A 1 174 ? -30.167 -8.901 29.771 1.00 85.31 174 CYS A O 1
ATOM 1339 N N . ASN A 1 175 ? -29.880 -8.529 31.961 1.00 80.44 175 ASN A N 1
ATOM 1340 C CA . ASN A 1 175 ? -30.386 -7.152 31.987 1.00 80.44 175 ASN A CA 1
ATOM 1341 C C . ASN A 1 175 ? -31.883 -6.999 31.631 1.00 80.44 175 ASN A C 1
ATOM 1343 O O . ASN A 1 175 ? -32.333 -5.897 31.322 1.00 80.44 175 ASN A O 1
ATOM 1347 N N . ILE A 1 176 ? -32.669 -8.074 31.745 1.00 84.31 176 ILE A N 1
ATOM 1348 C CA . ILE A 1 176 ? -34.127 -8.080 31.567 1.00 84.31 176 ILE A CA 1
ATOM 1349 C C . ILE A 1 176 ? -34.767 -7.887 32.945 1.00 84.31 176 ILE A C 1
ATOM 1351 O O . ILE A 1 176 ? -34.844 -8.822 33.740 1.00 84.31 176 ILE A O 1
ATOM 1355 N N . LYS A 1 177 ? -35.157 -6.646 33.257 1.00 78.31 177 LYS A N 1
ATOM 1356 C CA . LYS A 1 177 ? -35.566 -6.220 34.612 1.00 78.31 177 LYS A CA 1
ATOM 1357 C C . LYS A 1 177 ? -37.052 -5.868 34.747 1.00 78.31 177 LYS A C 1
ATOM 1359 O O . LYS A 1 177 ? -37.476 -5.497 35.843 1.00 78.31 177 LYS A O 1
ATOM 1364 N N . ARG A 1 178 ? -37.813 -5.915 33.651 1.00 61.84 178 ARG A N 1
ATOM 1365 C CA . ARG A 1 178 ? -39.247 -5.599 33.599 1.00 61.84 178 ARG A CA 1
ATOM 1366 C C . ARG A 1 178 ? -40.041 -6.751 33.010 1.00 61.84 178 ARG A C 1
ATOM 1368 O O . ARG A 1 178 ? -39.469 -7.521 32.208 1.00 61.84 178 ARG A O 1
#

Mean predicted aligned error: 11.72 Å